Protein AF-0000000076752089 (afdb_homodimer)

InterPro domains:
  IPR000485 AsnC-type HTH domain [PF13404] (4-45)
  IPR000485 AsnC-type HTH domain [PR00033] (4-20)
  IPR000485 AsnC-type HTH domain [PR00033] (20-31)
  IPR000485 AsnC-type HTH domain [PR00033] (31-50)
  IPR000485 AsnC-type HTH domain [PS50956] (4-65)
  IPR011008 Dimeric alpha-beta barrel [SSF54909] (64-149)
  IPR011991 ArsR-like helix-turn-helix domain [cd00090] (5-51)
  IPR019885 Transcription regulator HTH, AsnC-type, conserved site [PS00519] (22-48)
  IPR019887 Transcription regulator AsnC/Lrp, ligand binding domain [PF01037] (67-145)
  IPR019888 Transcription regulator AsnC-like [SM00344] (4-110)
  IPR036388 Winged helix-like DNA-binding domain superfamily [G3DSA:1.10.10.10] (1-57)
  IPR036390 Winged helix DNA-binding domain superfamily [SSF46785] (3-63)

Foldseek 3Di:
DDDDAPLLLLLVVVCVVPVPDDLVRSCVVSVHDSVVSVVSVVVCCVVPVDVDDDDDDDVVVVQFVWKKKKFWDWQPVCVVQLVVQLVPDPQWDDWDQDDDPTGIITIGTGRDPVVVVVVVVSSCPGHTTDDMDMDIDPDDPDPDDCSVVSCVSRVVPPVDPPDPDD/DDDDAPLLLLLVVVCVVPVPDDLVRSCVVSVHDSVVSVVSVVVCCVVPVDVDDDDDDDVVVVQFVWKKKKFWDWQPVCVVQLVVQLVPDPQWDDWDQDDDPTGIITIGTGRDPVVVVVVVVSSCPGHTTDDMDMDIDPDDPDPDDCSVVSCVSRVVPPVDPPDPDD

Secondary structure (DSSP, 8-state):
-----HHHHHHHHHHHH-TT--HHHHHHHHTS-HHHHHHHHHHHHHTTSEEEEEEEE-GGGGT--EEEEEEEEE-GGGHHHHHHHHHT-TTEEEEEEEESS-SEEEEEEESSHHHHHHHHHHHHTSTTEEEEEEEEEEEEEE----HHHHHHHTTTS-S-TTS---/-----HHHHHHHHHHHH-TT--HHHHHHHHTS-HHHHHHHHHHHHHTTSEEEEEEEE-GGGGT--EEEEEEEEE-GGGHHHHHHHHHT-TTEEEEEEEESS-SEEEEEEESSHHHHHHHHHHHHTSTTEEEEEEEEEEEEEE----HHHHHHHTTTS-S-TTS---

Structure (mmCIF, N/CA/C/O backbone):
data_AF-0000000076752089-model_v1
#
loop_
_entity.id
_entity.type
_entity.pdbx_description
1 polymer 'Transcriptional regulator'
#
loop_
_atom_site.group_PDB
_atom_site.id
_atom_site.type_symbol
_atom_site.label_atom_id
_atom_site.label_alt_id
_atom_site.label_comp_id
_atom_site.label_asym_id
_atom_site.label_entity_id
_atom_site.label_seq_id
_atom_site.pdbx_PDB_ins_code
_atom_site.Cartn_x
_atom_site.Cartn_y
_atom_site.Cartn_z
_atom_site.occupancy
_atom_site.B_iso_or_equiv
_atom_site.auth_seq_id
_atom_site.auth_comp_id
_atom_site.auth_asym_id
_atom_site.auth_atom_id
_atom_site.pdbx_PDB_model_num
ATOM 1 N N . MET A 1 1 ? -14.477 -3.273 19.016 1 67.69 1 MET A N 1
ATOM 2 C CA . MET A 1 1 ? -14.328 -2.74 17.656 1 67.69 1 MET A CA 1
ATOM 3 C C . MET A 1 1 ? -14.625 -1.246 17.625 1 67.69 1 MET A C 1
ATOM 5 O O . MET A 1 1 ? -15.625 -0.798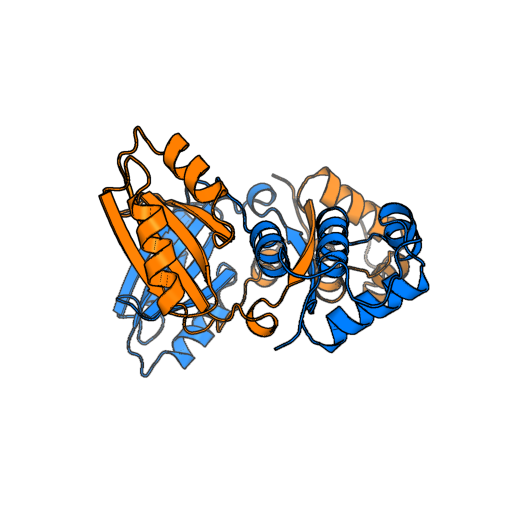 18.188 1 67.69 1 MET A O 1
ATOM 9 N N . ALA A 1 2 ? -13.508 -0.556 17.234 1 71.44 2 ALA A N 1
ATOM 10 C CA . ALA A 1 2 ? -13.734 0.886 17.219 1 71.44 2 ALA A CA 1
ATOM 11 C C . ALA A 1 2 ? -14.773 1.259 16.156 1 71.44 2 ALA A C 1
ATOM 13 O O . ALA A 1 2 ? -15.008 0.501 15.219 1 71.44 2 ALA A O 1
ATOM 14 N N . THR A 1 3 ? -15.531 2.271 16.5 1 81.06 3 THR A N 1
ATOM 15 C CA . THR A 1 3 ? -16.594 2.701 15.602 1 81.06 3 THR A CA 1
ATOM 16 C C . THR A 1 3 ? -16.188 3.969 14.859 1 81.06 3 THR A C 1
ATOM 18 O O . THR A 1 3 ? -15.508 4.832 15.414 1 81.06 3 THR A O 1
ATOM 21 N N . ILE A 1 4 ? -16.5 3.98 13.594 1 87.38 4 ILE A N 1
ATOM 22 C CA . ILE A 1 4 ? -16.297 5.176 12.781 1 87.38 4 ILE A CA 1
ATOM 23 C C . ILE A 1 4 ? -17.641 5.648 12.227 1 87.38 4 ILE A C 1
ATOM 25 O O . ILE A 1 4 ? -18.5 4.836 11.891 1 87.38 4 ILE A O 1
ATOM 29 N N . ASP A 1 5 ? -17.812 6.965 12.273 1 90.19 5 ASP A N 1
ATOM 30 C CA . ASP A 1 5 ? -19.047 7.516 11.703 1 90.19 5 ASP A CA 1
ATOM 31 C C . ASP A 1 5 ? -18.734 8.375 10.477 1 90.19 5 ASP A C 1
ATOM 33 O O . ASP A 1 5 ? -17.609 8.398 9.992 1 90.19 5 ASP A O 1
ATOM 37 N N . ARG A 1 6 ? -19.766 9.016 9.945 1 91 6 ARG A N 1
ATOM 38 C CA . ARG A 1 6 ? -19.656 9.734 8.68 1 91 6 ARG A CA 1
ATOM 39 C C . ARG A 1 6 ? -18.703 10.914 8.812 1 91 6 ARG A C 1
ATOM 41 O O . ARG A 1 6 ? -17.969 11.227 7.871 1 91 6 ARG A O 1
ATOM 48 N N . LEU A 1 7 ? -18.719 11.555 9.938 1 92.19 7 LEU A N 1
ATOM 49 C CA . LEU A 1 7 ? -17.812 12.68 10.141 1 92.19 7 LEU A CA 1
ATOM 50 C C . LEU A 1 7 ? -16.359 12.211 10.133 1 92.19 7 LEU A C 1
ATOM 52 O O . LEU A 1 7 ? -15.492 12.883 9.562 1 92.19 7 LEU A O 1
ATOM 56 N N . ASP A 1 8 ? -16.125 11.109 10.812 1 93.62 8 ASP A N 1
ATOM 57 C CA . ASP A 1 8 ? -14.781 10.531 10.797 1 93.62 8 ASP A CA 1
ATOM 58 C C . ASP A 1 8 ? -14.305 10.273 9.367 1 93.62 8 ASP A C 1
ATOM 60 O O . ASP A 1 8 ? -13.164 10.578 9.023 1 93.62 8 ASP A O 1
ATOM 64 N N . VAL A 1 9 ? -15.211 9.742 8.578 1 93.56 9 VAL A N 1
ATOM 65 C CA . VAL A 1 9 ? -14.867 9.383 7.203 1 93.56 9 VAL A CA 1
ATOM 66 C C . VAL A 1 9 ? -14.586 10.648 6.395 1 93.56 9 VAL A C 1
ATOM 68 O O . VAL A 1 9 ? -13.641 10.688 5.602 1 93.56 9 VAL A O 1
ATOM 71 N N . GLU A 1 10 ? -15.383 11.617 6.578 1 93.75 10 GLU A N 1
ATOM 72 C CA . GLU A 1 10 ? -15.164 12.875 5.879 1 93.75 10 GLU A CA 1
ATOM 73 C C . GLU A 1 10 ? -13.836 13.508 6.281 1 93.75 10 GLU A C 1
ATOM 75 O O . GLU A 1 10 ? -13.117 14.055 5.441 1 93.75 10 GLU A O 1
ATOM 80 N N . LEU A 1 11 ? -13.586 13.422 7.551 1 94 11 LEU A N 1
ATOM 81 C CA . LEU A 1 11 ? -12.312 13.914 8.062 1 94 11 LEU A CA 1
ATOM 82 C C . LEU A 1 11 ? -11.148 13.188 7.41 1 94 11 LEU A C 1
ATOM 84 O O . LEU A 1 11 ? -10.203 13.82 6.934 1 94 11 LEU A O 1
ATOM 88 N N . LEU A 1 12 ? -11.266 11.914 7.355 1 93.38 12 LEU A N 1
ATOM 89 C CA . LEU A 1 12 ? -10.219 11.094 6.75 1 93.38 12 LEU A CA 1
ATOM 90 C C . LEU A 1 12 ? -10.117 11.367 5.254 1 93.38 12 LEU A C 1
ATOM 92 O O . LEU A 1 12 ? -9.016 11.375 4.695 1 93.38 12 LEU A O 1
ATOM 96 N N . SER A 1 13 ? -11.234 11.555 4.633 1 94 13 SER A N 1
ATOM 97 C CA . SER A 1 13 ? -11.25 11.883 3.209 1 94 13 SER A CA 1
ATOM 98 C C . SER A 1 13 ? -10.477 13.164 2.924 1 94 13 SER A C 1
ATOM 100 O O . SER A 1 13 ? -9.695 13.219 1.973 1 94 13 SER A O 1
ATOM 102 N N . ARG A 1 14 ? -10.633 14.125 3.727 1 93.12 14 ARG A N 1
ATOM 103 C CA . ARG A 1 14 ? -9.93 15.398 3.561 1 93.12 14 ARG A CA 1
ATOM 104 C C . ARG A 1 14 ? -8.438 15.227 3.811 1 93.12 14 ARG A C 1
ATOM 106 O O . ARG A 1 14 ? -7.613 15.82 3.111 1 93.12 14 ARG A O 1
ATOM 113 N N . LEU A 1 15 ? -8.148 14.391 4.781 1 91.12 15 LEU A N 1
ATOM 114 C CA . LEU A 1 15 ? -6.742 14.133 5.086 1 91.12 15 LEU A CA 1
ATOM 115 C C . LEU A 1 15 ? -6.074 13.352 3.961 1 91.12 15 LEU A C 1
ATOM 117 O O . LEU A 1 15 ? -4.871 13.492 3.73 1 91.12 15 LEU A O 1
ATOM 121 N N . MET A 1 16 ? -6.828 12.539 3.254 1 89.75 16 MET A N 1
ATOM 122 C CA . MET A 1 16 ? -6.301 11.797 2.115 1 89.75 16 MET A CA 1
ATOM 123 C C . MET A 1 16 ? -5.992 12.727 0.949 1 89.75 16 MET A C 1
ATOM 125 O O . MET A 1 16 ? -5.082 12.469 0.163 1 89.75 16 MET A O 1
ATOM 129 N N . THR A 1 17 ? -6.734 13.781 0.866 1 87.44 17 THR A N 1
ATOM 130 C CA . THR A 1 17 ? -6.508 14.789 -0.166 1 87.44 17 THR A CA 1
ATOM 131 C C . THR A 1 17 ? -5.344 15.703 0.212 1 87.44 17 THR A C 1
ATOM 133 O O . THR A 1 17 ? -4.508 16.031 -0.631 1 87.44 17 THR A O 1
ATOM 136 N N . ASN A 1 18 ? -5.371 16.062 1.5 1 87.06 18 ASN A N 1
ATOM 137 C CA . ASN A 1 18 ? -4.305 16.875 2.074 1 87.06 18 ASN A CA 1
ATOM 138 C C . ASN A 1 18 ? -3.941 16.406 3.482 1 87.06 18 ASN A C 1
ATOM 140 O O . ASN A 1 18 ? -4.52 16.875 4.465 1 87.06 18 ASN A O 1
ATOM 144 N N . ALA A 1 19 ? -2.92 15.594 3.521 1 84.56 19 ALA A N 1
ATOM 145 C CA . ALA A 1 19 ? -2.525 14.969 4.781 1 84.56 19 ALA A CA 1
ATOM 146 C C . ALA A 1 19 ? -1.99 16.016 5.762 1 84.56 19 ALA A C 1
ATOM 148 O O . ALA A 1 19 ? -1.943 15.766 6.969 1 84.56 19 ALA A O 1
ATOM 149 N N . ARG A 1 20 ? -1.606 17.125 5.277 1 80.12 20 ARG A N 1
ATOM 150 C CA . ARG A 1 20 ? -0.98 18.141 6.121 1 80.12 20 ARG A CA 1
ATOM 151 C C . ARG A 1 20 ? -1.973 19.234 6.488 1 80.12 20 ARG A C 1
ATOM 153 O O . ARG A 1 20 ? -1.601 20.234 7.109 1 80.12 20 ARG A O 1
ATOM 160 N N . ALA A 1 21 ? -3.232 19.016 6.125 1 87.31 21 ALA A N 1
ATOM 161 C CA . ALA A 1 21 ? -4.262 19.984 6.488 1 87.31 21 ALA A CA 1
ATOM 162 C C . ALA A 1 21 ? -4.324 20.188 8 1 87.31 21 ALA A C 1
ATOM 164 O O . ALA A 1 21 ? -4.332 19.203 8.758 1 87.31 21 ALA A O 1
ATOM 165 N N . GLY A 1 22 ? -4.34 21.438 8.461 1 88.38 22 GLY A N 1
ATOM 166 C CA . GLY A 1 22 ? -4.441 21.719 9.883 1 88.38 22 GLY A CA 1
ATOM 167 C C . GLY A 1 22 ? -5.863 21.656 10.406 1 88.38 22 GLY A C 1
ATOM 168 O O . GLY A 1 22 ? -6.812 21.562 9.625 1 88.38 22 GLY A O 1
ATOM 169 N N . VAL A 1 23 ? -5.953 21.703 11.656 1 92.69 23 VAL A N 1
ATOM 170 C CA . VAL A 1 23 ? -7.234 21.578 12.344 1 92.69 23 VAL A CA 1
ATOM 171 C C . VAL A 1 23 ? -8.18 22.672 11.867 1 92.69 23 VAL A C 1
ATOM 173 O O . VAL A 1 23 ? -9.359 22.422 11.609 1 92.69 23 VAL A O 1
ATOM 176 N N . ALA A 1 24 ? -7.668 23.859 11.703 1 95 24 ALA A N 1
ATOM 177 C CA . ALA A 1 24 ? -8.5 24.984 11.289 1 95 24 ALA A CA 1
ATOM 178 C C . ALA A 1 24 ? -9.062 24.766 9.891 1 95 24 ALA A C 1
ATOM 180 O O . ALA A 1 24 ? -10.25 25 9.648 1 95 24 ALA A O 1
ATOM 181 N N . GLU A 1 25 ? -8.289 24.344 9.016 1 94.12 25 GLU A N 1
ATOM 182 C CA . GLU A 1 25 ? -8.711 24.078 7.645 1 94.12 25 GLU A CA 1
ATOM 183 C C . GLU A 1 25 ? -9.742 22.953 7.59 1 94.12 25 GLU A C 1
ATOM 185 O O . GLU A 1 25 ? -10.742 23.062 6.883 1 94.12 25 GLU A O 1
ATOM 190 N N . LEU A 1 26 ? -9.484 21.922 8.297 1 95 26 LEU A N 1
ATOM 191 C CA . LEU A 1 26 ? -10.406 20.797 8.359 1 95 26 LEU A CA 1
ATOM 192 C C . LEU A 1 26 ? -11.758 21.219 8.922 1 95 26 LEU A C 1
ATOM 194 O O . LEU A 1 26 ? -12.805 20.828 8.398 1 95 26 LEU A O 1
ATOM 198 N N . ALA A 1 27 ? -11.711 21.969 10 1 95.31 27 ALA A N 1
ATOM 199 C CA . ALA A 1 27 ? -12.93 22.453 10.641 1 95.31 27 ALA A CA 1
ATOM 200 C C . ALA A 1 27 ? -13.766 23.281 9.68 1 95.31 27 ALA A C 1
ATOM 202 O O . ALA A 1 27 ? -14.969 23.062 9.531 1 95.31 27 ALA A O 1
ATOM 203 N N . ALA A 1 28 ? -13.18 24.234 9.023 1 95.38 28 ALA A N 1
ATOM 204 C CA . ALA A 1 28 ? -13.852 25.109 8.062 1 95.38 28 ALA A CA 1
ATOM 205 C C . ALA A 1 28 ? -14.477 24.297 6.926 1 95.38 28 ALA A C 1
ATOM 207 O O . ALA A 1 28 ? -15.625 24.531 6.551 1 95.38 28 ALA A O 1
ATOM 208 N N . GLY A 1 29 ? -13.766 23.391 6.457 1 93.31 29 GLY A N 1
ATOM 209 C CA . GLY A 1 29 ? -14.227 22.594 5.336 1 93.31 29 GLY A CA 1
ATOM 210 C C . GLY A 1 29 ? -15.391 21.688 5.691 1 93.31 29 GLY A C 1
ATOM 211 O O . GLY A 1 29 ? -16.234 21.391 4.848 1 93.31 29 GLY A O 1
ATOM 212 N N . LEU A 1 30 ? -15.422 21.219 6.875 1 93.25 30 LEU A N 1
ATOM 213 C CA . LEU A 1 30 ? -16.438 20.266 7.305 1 93.25 30 LEU A CA 1
ATOM 214 C C . LEU A 1 30 ? -17.625 20.984 7.945 1 93.25 30 LEU A C 1
ATOM 216 O O . LEU A 1 30 ? -18.672 20.375 8.156 1 93.25 30 LEU A O 1
ATOM 220 N N . GLY A 1 31 ? -17.406 22.219 8.289 1 94.44 31 GLY A N 1
ATOM 221 C CA . GLY A 1 31 ? -18.453 22.984 8.945 1 94.44 31 GLY A CA 1
ATOM 222 C C . GLY A 1 31 ? -18.672 22.578 10.391 1 94.44 31 GLY A C 1
ATOM 223 O O . GLY A 1 31 ? -19.812 22.484 10.852 1 94.44 31 GLY A O 1
ATOM 224 N N . VAL A 1 32 ? -17.656 22.219 11.078 1 94.62 32 VAL A N 1
ATOM 225 C CA . VAL A 1 32 ? -17.688 21.859 12.492 1 94.62 32 VAL A CA 1
ATOM 226 C C . VAL A 1 32 ? -16.641 22.672 13.266 1 94.62 32 VAL A C 1
ATOM 228 O O . VAL A 1 32 ? -15.852 23.391 12.664 1 94.62 32 VAL A O 1
ATOM 231 N N . SER A 1 33 ? -16.672 22.578 14.562 1 95.75 33 SER A N 1
ATOM 232 C CA . SER A 1 33 ? -15.758 23.359 15.383 1 95.75 33 SER A CA 1
ATOM 233 C C . SER A 1 33 ? -14.359 22.75 15.367 1 95.75 33 SER A C 1
ATOM 235 O O . SER A 1 33 ? -14.195 21.562 15.125 1 95.75 33 SER A O 1
ATOM 237 N N . ARG A 1 34 ? -13.391 23.594 15.633 1 95.94 34 ARG A N 1
ATOM 238 C CA . ARG A 1 34 ? -12.016 23.125 15.781 1 95.94 34 ARG A CA 1
ATOM 239 C C . ARG A 1 34 ? -11.898 22.078 16.875 1 95.94 34 ARG A C 1
ATOM 241 O O . ARG A 1 34 ? -11.148 21.109 16.75 1 95.94 34 ARG A O 1
ATOM 248 N N . THR A 1 35 ? -12.578 22.297 17.938 1 96.38 35 THR A N 1
ATOM 249 C CA . THR A 1 35 ? -12.555 21.375 19.062 1 96.38 35 THR A CA 1
ATOM 250 C C . THR A 1 35 ? -13.094 20 18.656 1 96.38 35 THR A C 1
ATOM 252 O O . THR A 1 35 ? -12.555 18.969 19.062 1 96.38 35 THR A O 1
ATOM 255 N N . THR A 1 36 ? -14.125 20.031 17.875 1 94.94 36 THR A N 1
ATOM 256 C CA . THR A 1 36 ? -14.703 18.797 17.375 1 94.94 36 THR A CA 1
ATOM 257 C C . THR A 1 36 ? -13.68 18.031 16.547 1 94.94 36 THR A C 1
ATOM 259 O O . THR A 1 36 ? -13.5 16.828 16.734 1 94.94 36 THR A O 1
ATOM 262 N N . VAL A 1 37 ? -13.031 18.719 15.609 1 95.38 37 VAL A N 1
ATOM 263 C CA . VAL A 1 37 ? -12.031 18.094 14.75 1 95.38 37 VAL A CA 1
ATOM 264 C C . VAL A 1 37 ? -10.898 17.531 15.602 1 95.38 37 VAL A C 1
ATOM 266 O O . VAL A 1 37 ? -10.469 16.391 15.398 1 95.38 37 VAL A O 1
ATOM 269 N N . GLN A 1 38 ? -10.438 18.297 16.562 1 95.12 38 GLN A N 1
ATOM 270 C CA . GLN A 1 38 ? -9.352 17.859 17.438 1 95.12 38 GLN A CA 1
ATOM 271 C C . GLN A 1 38 ? -9.734 16.609 18.219 1 95.12 38 GLN A C 1
ATOM 273 O O . GLN A 1 38 ? -8.945 15.672 18.312 1 95.12 38 GLN A O 1
ATOM 278 N N . HIS A 1 39 ? -10.891 16.656 18.75 1 95.5 39 HIS A N 1
ATOM 279 C CA . HIS A 1 39 ? -11.375 15.508 19.516 1 95.5 39 HIS A CA 1
ATOM 280 C C . HIS A 1 39 ? -11.477 14.266 18.656 1 95.5 39 HIS A C 1
ATOM 282 O O . HIS A 1 39 ? -11.047 13.18 19.062 1 95.5 39 HIS A O 1
ATOM 288 N N . ARG A 1 40 ? -12 14.445 17.469 1 94.44 40 ARG A N 1
ATOM 289 C CA . ARG A 1 40 ? -12.18 13.312 16.578 1 94.44 40 ARG A CA 1
ATOM 290 C C . ARG A 1 40 ? -10.828 12.742 16.141 1 94.44 40 ARG A C 1
ATOM 292 O O . ARG A 1 40 ? -10.648 11.523 16.094 1 94.44 40 ARG A O 1
ATOM 299 N N . LEU A 1 41 ? -9.969 13.609 15.773 1 93.56 41 LEU A N 1
ATOM 300 C CA . LEU A 1 41 ? -8.641 13.172 15.367 1 93.56 41 LEU A CA 1
ATOM 301 C C . LEU A 1 41 ? -7.938 12.422 16.484 1 93.56 41 LEU A C 1
ATOM 303 O O . LEU A 1 41 ? -7.348 11.359 16.266 1 93.56 41 LEU A O 1
ATOM 307 N N . ARG A 1 42 ? -7.977 12.984 17.672 1 94.25 42 ARG A N 1
ATOM 308 C CA . ARG A 1 42 ? -7.375 12.336 18.828 1 94.25 42 ARG A CA 1
ATOM 309 C C . ARG A 1 42 ? -7.984 10.961 19.062 1 94.25 42 ARG A C 1
ATOM 311 O O . ARG A 1 42 ? -7.266 9.992 19.344 1 94.25 42 ARG A O 1
ATOM 318 N N . ARG A 1 43 ? -9.219 10.883 19 1 95 43 ARG A N 1
ATOM 319 C CA . ARG A 1 43 ? -9.906 9.617 19.188 1 95 43 ARG A CA 1
ATOM 320 C C . ARG A 1 43 ? -9.492 8.594 18.141 1 95 43 ARG A C 1
ATOM 322 O O . ARG A 1 43 ? -9.219 7.438 18.453 1 95 43 ARG A O 1
ATOM 329 N N . LEU A 1 44 ? -9.5 9.062 16.844 1 94.81 44 LEU A N 1
ATOM 330 C CA . LEU A 1 44 ? -9.094 8.188 15.758 1 94.81 44 LEU A CA 1
ATOM 331 C C . LEU A 1 44 ? -7.688 7.645 15.992 1 94.81 44 LEU A C 1
ATOM 333 O O . LEU A 1 44 ? -7.414 6.477 15.703 1 94.81 44 LEU A O 1
ATOM 337 N N . GLU A 1 45 ? -6.848 8.43 16.5 1 93 45 GLU A N 1
ATOM 338 C CA . GLU A 1 45 ? -5.473 8.023 16.781 1 93 45 GLU A CA 1
ATOM 339 C C . GLU A 1 45 ? -5.406 7.105 18 1 93 45 GLU A C 1
ATOM 341 O O . GLU A 1 45 ? -4.758 6.059 17.953 1 93 45 GLU A O 1
ATOM 346 N N . GLU A 1 46 ? -6.066 7.434 19.062 1 94.38 46 GLU A N 1
ATOM 347 C CA . GLU A 1 46 ? -6.031 6.68 20.312 1 94.38 46 GLU A CA 1
ATOM 348 C C . GLU A 1 46 ? -6.648 5.293 20.141 1 94.38 46 GLU A C 1
ATOM 350 O O . GLU A 1 46 ? -6.199 4.324 20.766 1 94.38 46 GLU A O 1
ATOM 355 N N . GLU A 1 47 ? -7.645 5.258 19.344 1 94.31 47 GLU A N 1
ATOM 356 C CA . GLU A 1 47 ? -8.328 3.986 19.109 1 94.31 47 GLU A CA 1
ATOM 357 C C . GLU A 1 47 ? -7.59 3.146 18.078 1 94.31 47 GLU A C 1
ATOM 359 O O . GLU A 1 47 ? -8 2.021 17.781 1 94.31 47 GLU A O 1
ATOM 364 N N . GLY A 1 48 ? -6.578 3.73 17.422 1 93.38 48 GLY A N 1
ATOM 365 C CA . GLY A 1 48 ? -5.727 2.975 16.516 1 93.38 48 GLY A CA 1
ATOM 366 C C . GLY A 1 48 ? -6.27 2.914 15.102 1 93.38 48 GLY A C 1
ATOM 367 O O . GLY A 1 48 ? -5.809 2.107 14.289 1 93.38 48 GLY A O 1
ATOM 368 N N . ILE A 1 49 ? -7.336 3.65 14.812 1 93.5 49 ILE A N 1
ATOM 369 C CA . ILE A 1 49 ? -7.895 3.697 13.469 1 93.5 49 ILE A CA 1
ATOM 370 C C . ILE A 1 49 ? -6.938 4.426 12.531 1 93.5 49 ILE A C 1
ATOM 372 O O . ILE A 1 49 ? -6.598 3.92 11.461 1 93.5 49 ILE A O 1
ATOM 376 N N . LEU A 1 50 ? -6.578 5.609 12.938 1 92.75 50 LEU A N 1
ATOM 377 C CA . LEU A 1 50 ? -5.555 6.379 12.25 1 92.75 50 LEU A CA 1
ATOM 378 C C . LEU A 1 50 ? -4.18 6.145 12.867 1 92.75 50 LEU A C 1
ATOM 380 O O . LEU A 1 50 ? -3.896 6.641 13.961 1 92.75 50 LEU A O 1
ATOM 384 N N . VAL A 1 51 ? -3.354 5.484 12.258 1 90.94 51 VAL A N 1
ATOM 385 C CA . VAL A 1 51 ? -2.068 5.059 12.805 1 90.94 51 VAL A CA 1
ATOM 386 C C . VAL A 1 51 ? -1.014 6.129 12.531 1 90.94 51 VAL A C 1
ATOM 388 O O . VAL A 1 51 ? -0.066 6.285 13.305 1 90.94 51 VAL A O 1
ATOM 391 N N . GLY A 1 52 ? -1.214 6.918 11.516 1 88.44 52 GLY A N 1
ATOM 392 C CA . GLY A 1 52 ? -0.274 7.957 11.133 1 88.44 52 GLY A CA 1
ATOM 393 C C . GLY A 1 52 ? -0.394 8.352 9.672 1 88.44 52 GLY A C 1
ATOM 394 O O . GLY A 1 52 ? -1.451 8.18 9.062 1 88.44 52 GLY A O 1
ATOM 395 N N . PHE A 1 53 ? 0.626 9 9.242 1 89.06 53 PHE A N 1
ATOM 396 C CA . PHE A 1 53 ? 0.715 9.438 7.855 1 89.06 53 PHE A CA 1
ATOM 397 C C . PHE A 1 53 ? 2.02 8.969 7.223 1 89.06 53 PHE A C 1
ATOM 399 O O . PHE A 1 53 ? 3.033 8.82 7.91 1 89.06 53 PHE A O 1
ATOM 406 N N . GLN A 1 54 ? 1.932 8.703 5.992 1 88.88 54 GLN A N 1
ATOM 407 C CA . GLN A 1 54 ? 3.141 8.281 5.293 1 88.88 54 GLN A CA 1
ATOM 408 C C . GLN A 1 54 ? 3.266 8.977 3.939 1 88.88 54 GLN A C 1
ATOM 410 O O . GLN A 1 54 ? 2.264 9.219 3.264 1 88.88 54 GLN A O 1
ATOM 415 N N . PRO A 1 55 ? 4.535 9.281 3.582 1 91 55 PRO A N 1
ATOM 416 C CA . PRO A 1 55 ? 4.727 9.836 2.24 1 91 55 PRO A CA 1
ATOM 417 C C . PRO A 1 55 ? 4.492 8.797 1.139 1 91 55 PRO A C 1
ATOM 419 O O . PRO A 1 55 ? 4.801 7.621 1.319 1 91 55 PRO A O 1
ATOM 422 N N . ILE A 1 56 ? 3.943 9.234 0.107 1 91.5 56 ILE A N 1
ATOM 423 C CA . ILE A 1 56 ? 3.777 8.422 -1.093 1 91.5 56 ILE A CA 1
ATOM 424 C C . ILE A 1 56 ? 4.93 8.688 -2.061 1 91.5 56 ILE A C 1
ATOM 426 O O . ILE A 1 56 ? 5.078 9.797 -2.57 1 91.5 56 ILE A O 1
ATOM 430 N N . ILE A 1 57 ? 5.676 7.602 -2.262 1 93.25 57 ILE A N 1
ATOM 431 C CA . ILE A 1 57 ? 6.863 7.738 -3.098 1 93.25 57 ILE A CA 1
ATOM 432 C C . ILE A 1 57 ? 6.629 7.055 -4.441 1 93.25 57 ILE A C 1
ATOM 434 O O . ILE A 1 57 ? 6.168 5.91 -4.496 1 93.25 57 ILE A O 1
ATOM 438 N N . ASN A 1 58 ? 6.926 7.781 -5.496 1 93.88 58 ASN A N 1
ATOM 439 C CA . ASN A 1 58 ? 6.859 7.219 -6.84 1 93.88 58 ASN A CA 1
ATOM 440 C C . ASN A 1 58 ? 8.188 6.598 -7.254 1 93.88 58 ASN A C 1
ATOM 442 O O . ASN A 1 58 ? 9.094 7.305 -7.703 1 93.88 58 ASN A O 1
ATOM 446 N N . LEU A 1 59 ? 8.219 5.324 -7.207 1 93.38 59 LEU A N 1
ATOM 447 C CA . LEU A 1 59 ? 9.477 4.617 -7.441 1 93.38 59 LEU A CA 1
ATOM 448 C C . LEU A 1 59 ? 9.844 4.637 -8.922 1 93.38 59 LEU A C 1
ATOM 450 O O . LEU A 1 59 ? 11.016 4.5 -9.273 1 93.38 59 LEU A O 1
ATOM 454 N N . SER A 1 60 ? 8.875 4.789 -9.758 1 92.12 60 SER A N 1
ATOM 455 C CA . SER A 1 60 ? 9.125 4.762 -11.195 1 92.12 60 SER A CA 1
ATOM 456 C C . SER A 1 60 ? 10 5.93 -11.633 1 92.12 60 SER A C 1
ATOM 458 O O . SER A 1 60 ? 10.789 5.809 -12.57 1 92.12 60 SER A O 1
ATOM 460 N N . VAL A 1 61 ? 9.906 7.012 -10.969 1 91.56 61 VAL A N 1
ATOM 461 C CA . VAL A 1 61 ? 10.609 8.227 -11.375 1 91.56 61 VAL A CA 1
ATOM 462 C C . VAL A 1 61 ? 12.047 8.188 -10.867 1 91.56 61 VAL A C 1
ATOM 464 O O . VAL A 1 61 ? 12.883 8.984 -11.297 1 91.56 61 VAL A O 1
ATOM 467 N N . ILE A 1 62 ? 12.305 7.207 -10 1 89.75 62 ILE A N 1
ATOM 468 C CA . ILE A 1 62 ? 13.672 7.156 -9.484 1 89.75 62 ILE A CA 1
ATOM 469 C C . ILE A 1 62 ? 14.359 5.883 -9.969 1 89.75 62 ILE A C 1
ATOM 471 O O . ILE A 1 62 ? 15.117 5.258 -9.227 1 89.75 62 ILE A O 1
ATOM 475 N N . GLY A 1 63 ? 13.961 5.371 -11 1 90 63 GLY A N 1
ATOM 476 C CA . GLY A 1 63 ? 14.672 4.309 -11.688 1 90 63 GLY A CA 1
ATOM 477 C C . GLY A 1 63 ? 14.242 2.922 -11.258 1 90 63 GLY A C 1
ATOM 478 O O . GLY A 1 63 ? 14.984 1.952 -11.43 1 90 63 GLY A O 1
ATOM 479 N N . LEU A 1 64 ? 13.133 2.846 -10.586 1 92.81 64 LEU A N 1
ATOM 480 C CA . LEU A 1 64 ? 12.578 1.563 -10.156 1 92.81 64 LEU A CA 1
ATOM 481 C C . LEU A 1 64 ? 11.156 1.382 -10.68 1 92.81 64 LEU A C 1
ATOM 483 O O . LEU A 1 64 ? 10.219 1.253 -9.891 1 92.81 64 LEU A O 1
ATOM 487 N N . PRO A 1 65 ? 10.992 1.257 -11.93 1 92.56 65 PRO A N 1
ATOM 488 C CA . PRO A 1 65 ? 9.656 1.261 -12.547 1 92.56 65 PRO A CA 1
ATOM 489 C C . PRO A 1 65 ? 9.008 -0.119 -12.547 1 92.56 65 PRO A C 1
ATOM 491 O O . PRO A 1 65 ? 7.793 -0.233 -12.758 1 92.56 65 PRO A O 1
ATOM 494 N N . VAL A 1 66 ? 9.781 -1.111 -12.336 1 94.06 66 VAL A N 1
ATOM 495 C CA . VAL A 1 66 ? 9.273 -2.469 -12.492 1 94.06 66 VAL A CA 1
ATOM 496 C C . VAL A 1 66 ? 8.828 -3.01 -11.133 1 94.06 66 VAL A C 1
ATOM 498 O O . VAL A 1 66 ? 9.594 -2.973 -10.164 1 94.06 66 VAL A O 1
ATOM 501 N N . GLN A 1 67 ? 7.602 -3.432 -11.102 1 95.12 67 GLN A N 1
ATOM 502 C CA . GLN A 1 67 ? 7.094 -4.117 -9.914 1 95.12 67 GLN A CA 1
ATOM 503 C C . GLN A 1 67 ? 6.68 -5.547 -10.242 1 95.12 67 GLN A C 1
ATOM 505 O O . GLN A 1 67 ? 6.203 -5.824 -11.344 1 95.12 67 GLN A O 1
ATOM 510 N N . ALA A 1 68 ? 6.863 -6.398 -9.234 1 95.5 68 ALA A N 1
ATOM 511 C CA . ALA A 1 68 ? 6.512 -7.805 -9.422 1 95.5 68 ALA A CA 1
ATOM 512 C C . ALA A 1 68 ? 6.09 -8.445 -8.102 1 95.5 68 ALA A C 1
ATOM 514 O O . ALA A 1 68 ? 6.395 -7.926 -7.027 1 95.5 68 ALA A O 1
ATOM 515 N N . LEU A 1 69 ? 5.359 -9.492 -8.266 1 95.19 69 LEU A N 1
ATOM 516 C CA . LEU A 1 69 ? 5.023 -10.375 -7.152 1 95.19 69 LEU A CA 1
ATOM 517 C C . LEU A 1 69 ? 5.727 -11.719 -7.289 1 95.19 69 LEU A C 1
ATOM 519 O O . LEU A 1 69 ? 5.613 -12.375 -8.328 1 95.19 69 LEU A O 1
ATOM 523 N N . VAL A 1 70 ? 6.441 -12.078 -6.281 1 95.56 70 VAL A N 1
ATOM 524 C CA . VAL A 1 70 ? 7.125 -13.367 -6.254 1 95.56 70 VAL A CA 1
ATOM 525 C C . VAL A 1 70 ? 6.453 -14.289 -5.238 1 95.56 70 VAL A C 1
ATOM 527 O O . VAL A 1 70 ? 6.477 -14.023 -4.035 1 95.56 70 VAL A O 1
ATOM 530 N N . SER A 1 71 ? 5.867 -15.32 -5.734 1 95.12 71 SER A N 1
ATOM 531 C CA . SER A 1 71 ? 5.277 -16.344 -4.871 1 95.12 71 SER A CA 1
ATOM 532 C C . SER A 1 71 ? 6.309 -17.391 -4.48 1 95.12 71 SER A C 1
ATOM 534 O O . SER A 1 71 ? 7.062 -17.875 -5.328 1 95.12 71 SER A O 1
ATOM 536 N N . LEU A 1 72 ? 6.281 -17.797 -3.215 1 96.88 72 LEU A N 1
ATOM 537 C CA . LEU A 1 72 ? 7.25 -18.766 -2.721 1 96.88 72 LEU A CA 1
ATOM 538 C C . LEU A 1 72 ? 6.543 -19.969 -2.111 1 96.88 72 LEU A C 1
ATOM 540 O O . LEU A 1 72 ? 5.598 -19.812 -1.336 1 96.88 72 LEU A O 1
ATOM 544 N N . GLU A 1 73 ? 6.93 -21.109 -2.529 1 96.25 73 GLU A N 1
ATOM 545 C CA . GLU A 1 73 ? 6.703 -22.344 -1.778 1 96.25 73 GLU A CA 1
ATOM 546 C C . GLU A 1 73 ? 7.906 -22.688 -0.907 1 96.25 73 GLU A C 1
ATOM 548 O O . GLU A 1 73 ? 9.031 -22.75 -1.397 1 96.25 73 GLU A O 1
ATOM 553 N N . ILE A 1 74 ? 7.629 -22.922 0.362 1 96.5 74 ILE A N 1
ATOM 554 C CA . ILE A 1 74 ? 8.773 -23.031 1.255 1 96.5 74 ILE A CA 1
ATOM 555 C C . ILE A 1 74 ? 8.594 -24.219 2.195 1 96.5 74 ILE A C 1
ATOM 557 O O . ILE A 1 74 ? 7.516 -24.812 2.256 1 96.5 74 ILE A O 1
ATOM 561 N N . ASP A 1 75 ? 9.719 -24.641 2.816 1 95.31 75 ASP A N 1
ATOM 562 C CA . ASP A 1 75 ? 9.656 -25.438 4.039 1 95.31 75 ASP A CA 1
ATOM 563 C C . ASP A 1 75 ? 9.195 -24.594 5.223 1 95.31 75 ASP A C 1
ATOM 565 O O . ASP A 1 75 ? 9.93 -23.734 5.699 1 95.31 75 ASP A O 1
ATOM 569 N N . GLN A 1 76 ? 8.016 -24.844 5.656 1 91.5 76 GLN A N 1
ATOM 570 C CA . GLN A 1 76 ? 7.375 -24.016 6.672 1 91.5 76 GLN A CA 1
ATOM 571 C C . GLN A 1 76 ? 8.242 -23.922 7.926 1 91.5 76 GLN A C 1
ATOM 573 O O . GLN A 1 76 ? 8.172 -22.938 8.656 1 91.5 76 GLN A O 1
ATOM 578 N N . ARG A 1 77 ? 9.172 -24.938 8.164 1 93.56 77 ARG A N 1
ATOM 579 C CA . ARG A 1 77 ? 10.07 -24.938 9.312 1 93.56 77 ARG A CA 1
ATOM 580 C C . ARG A 1 77 ? 11.102 -23.828 9.203 1 93.56 77 ARG A C 1
ATOM 582 O O . ARG A 1 77 ? 11.656 -23.391 10.211 1 93.56 77 ARG A O 1
ATOM 589 N N . GLU A 1 78 ? 11.25 -23.312 7.953 1 96.12 78 GLU A N 1
ATOM 590 C CA . GLU A 1 78 ? 12.305 -22.328 7.715 1 96.12 78 GLU A CA 1
ATOM 591 C C . GLU A 1 78 ? 11.727 -20.938 7.504 1 96.12 78 GLU A C 1
ATOM 593 O O . GLU A 1 78 ? 12.445 -20.016 7.109 1 96.12 78 GLU A O 1
ATOM 598 N N . MET A 1 79 ? 10.523 -20.75 7.711 1 95.25 79 MET A N 1
ATOM 599 C CA . MET A 1 79 ? 9.82 -19.516 7.402 1 95.25 79 MET A CA 1
ATOM 600 C C . MET A 1 79 ? 10.469 -18.328 8.109 1 95.25 79 MET A C 1
ATOM 602 O O . MET A 1 79 ? 10.742 -17.297 7.488 1 95.25 79 MET A O 1
ATOM 606 N N . PRO A 1 80 ? 10.766 -18.484 9.453 1 95.94 80 PRO A N 1
ATOM 607 C CA . PRO A 1 80 ? 11.391 -17.328 10.109 1 95.94 80 PRO A CA 1
ATOM 608 C C . PRO A 1 80 ? 12.711 -16.922 9.469 1 95.94 80 PRO A C 1
ATOM 610 O O . PRO A 1 80 ? 12.977 -15.734 9.273 1 95.94 80 PRO A O 1
ATOM 613 N N . THR A 1 81 ? 13.469 -17.875 9.078 1 96.62 81 THR A N 1
ATOM 614 C CA . THR A 1 81 ? 14.758 -17.625 8.445 1 96.62 81 THR A CA 1
ATOM 615 C C . THR A 1 81 ? 14.57 -16.984 7.074 1 96.62 81 THR A C 1
ATOM 617 O O . THR A 1 81 ? 15.328 -16.078 6.703 1 96.62 81 THR A O 1
ATOM 620 N N . ILE A 1 82 ? 13.602 -17.438 6.395 1 97.56 82 ILE A N 1
ATOM 621 C CA . ILE A 1 82 ? 13.312 -16.922 5.062 1 97.56 82 ILE A CA 1
ATOM 622 C C . ILE A 1 82 ? 12.852 -15.461 5.168 1 97.56 82 ILE A C 1
ATOM 624 O O . ILE A 1 82 ? 13.305 -14.602 4.406 1 97.56 82 ILE A O 1
ATOM 628 N N . ILE A 1 83 ? 12 -15.188 6.129 1 97.94 83 ILE A N 1
ATOM 629 C CA . ILE A 1 83 ? 11.5 -13.828 6.336 1 97.94 83 ILE A CA 1
ATOM 630 C C . ILE A 1 83 ? 12.664 -12.898 6.676 1 97.94 83 ILE A C 1
ATOM 632 O O . ILE A 1 83 ? 12.75 -11.789 6.156 1 97.94 83 ILE A O 1
ATOM 636 N N . ASP A 1 84 ? 13.531 -13.375 7.492 1 97.62 84 ASP A N 1
ATOM 637 C CA . ASP A 1 84 ? 14.711 -12.586 7.855 1 97.62 84 ASP A CA 1
ATOM 638 C C . ASP A 1 84 ? 15.578 -12.305 6.633 1 97.62 84 ASP A C 1
ATOM 640 O O . ASP A 1 84 ? 16.078 -11.188 6.461 1 97.62 84 ASP A O 1
ATOM 644 N N . GLY A 1 85 ? 15.781 -13.289 5.824 1 97.5 85 GLY A N 1
ATOM 645 C CA . GLY A 1 85 ? 16.531 -13.109 4.59 1 97.5 85 GLY A CA 1
ATOM 646 C C . GLY A 1 85 ? 15.883 -12.109 3.645 1 97.5 85 GLY A C 1
ATOM 647 O O . GLY A 1 85 ? 16.578 -11.297 3.035 1 97.5 85 GLY A O 1
ATOM 648 N N . LEU A 1 86 ? 14.555 -12.211 3.504 1 98.12 86 LEU A N 1
ATOM 649 C CA . LEU A 1 86 ? 13.82 -11.289 2.645 1 98.12 86 LEU A CA 1
ATOM 650 C C . LEU A 1 86 ? 13.93 -9.859 3.164 1 98.12 86 LEU A C 1
ATOM 652 O O . LEU A 1 86 ? 13.961 -8.906 2.377 1 98.12 86 LEU A O 1
ATOM 656 N N . ARG A 1 87 ? 13.953 -9.75 4.469 1 97.69 87 ARG A N 1
ATOM 657 C CA . ARG A 1 87 ? 14.055 -8.445 5.102 1 97.69 87 ARG A CA 1
ATOM 658 C C . ARG A 1 87 ? 15.367 -7.758 4.727 1 97.69 87 ARG A C 1
ATOM 660 O O . ARG A 1 87 ? 15.445 -6.527 4.695 1 97.69 87 ARG A O 1
ATOM 667 N N . GLU A 1 88 ? 16.359 -8.477 4.359 1 96.81 88 GLU A N 1
ATOM 668 C CA . GLU A 1 88 ? 17.672 -7.941 4.043 1 96.81 88 GLU A CA 1
ATOM 669 C C . GLU A 1 88 ? 17.75 -7.488 2.59 1 96.81 88 GLU A C 1
ATOM 671 O O . GLU A 1 88 ? 18.719 -6.828 2.189 1 96.81 88 GLU A O 1
ATOM 676 N N . LEU A 1 89 ? 16.859 -7.859 1.798 1 97 89 LEU A N 1
ATOM 677 C CA . LEU A 1 89 ? 16.844 -7.473 0.392 1 97 89 LEU A CA 1
ATOM 678 C C . LEU A 1 89 ? 16.125 -6.137 0.209 1 97 89 LEU A C 1
ATOM 680 O O . LEU A 1 89 ? 14.914 -6.043 0.408 1 97 89 LEU A O 1
ATOM 684 N N . PRO A 1 90 ? 16.781 -5.141 -0.221 1 96.38 90 PRO A N 1
ATOM 685 C CA . PRO A 1 90 ? 16.203 -3.799 -0.312 1 96.38 90 PRO A CA 1
ATOM 686 C C . PRO A 1 90 ? 15.055 -3.723 -1.321 1 96.38 90 PRO A C 1
ATOM 688 O O . PRO A 1 90 ? 14.164 -2.883 -1.186 1 96.38 90 PRO A O 1
ATOM 691 N N . GLU A 1 91 ? 15.031 -4.602 -2.24 1 97.12 91 GLU A N 1
ATOM 692 C CA . GLU A 1 91 ? 14.039 -4.578 -3.311 1 97.12 91 GLU A CA 1
ATOM 693 C C . GLU A 1 91 ? 12.68 -5.066 -2.814 1 97.12 91 GLU A C 1
ATOM 695 O O . GLU A 1 91 ? 11.664 -4.887 -3.49 1 97.12 91 GLU A O 1
ATOM 700 N N . VAL A 1 92 ? 12.688 -5.746 -1.665 1 98 92 VAL A N 1
ATOM 701 C CA . VAL A 1 92 ? 11.453 -6.293 -1.116 1 98 92 VAL A CA 1
ATOM 702 C C . VAL A 1 92 ? 10.641 -5.18 -0.458 1 98 92 VAL A C 1
ATOM 704 O O . VAL A 1 92 ? 11.094 -4.57 0.515 1 98 92 VAL A O 1
ATOM 707 N N . LEU A 1 93 ? 9.422 -5.012 -0.975 1 97.44 93 LEU A N 1
ATOM 708 C CA . LEU A 1 93 ? 8.562 -3.938 -0.489 1 97.44 93 LEU A CA 1
ATOM 709 C C . LEU A 1 93 ? 7.594 -4.453 0.568 1 97.44 93 LEU A C 1
ATOM 711 O O . LEU A 1 93 ? 7.172 -3.703 1.448 1 97.44 93 LEU A O 1
ATOM 715 N N . GLU A 1 94 ? 7.246 -5.699 0.446 1 97.56 94 GLU A N 1
ATOM 716 C CA . GLU A 1 94 ? 6.246 -6.301 1.325 1 97.56 94 GLU A CA 1
ATOM 717 C C . GLU A 1 94 ? 6.27 -7.824 1.228 1 97.56 94 GLU A C 1
ATOM 719 O O . GLU A 1 94 ? 6.527 -8.383 0.156 1 97.56 94 GLU A O 1
ATOM 724 N N . VAL A 1 95 ? 5.996 -8.469 2.367 1 98 95 VAL A N 1
ATOM 725 C CA . VAL A 1 95 ? 5.84 -9.922 2.393 1 98 95 VAL A CA 1
ATOM 726 C C . VAL A 1 95 ? 4.555 -10.289 3.125 1 98 95 VAL A C 1
ATOM 728 O O . VAL A 1 95 ? 4.305 -9.812 4.234 1 98 95 VAL A O 1
ATOM 731 N N . ARG A 1 96 ? 3.811 -11.102 2.473 1 96.75 96 ARG A N 1
ATOM 732 C CA . ARG A 1 96 ? 2.578 -11.609 3.062 1 96.75 96 ARG A CA 1
ATOM 733 C C . ARG A 1 96 ? 2.621 -13.133 3.193 1 96.75 96 ARG A C 1
ATOM 735 O O . ARG A 1 96 ? 3.113 -13.82 2.299 1 96.75 96 ARG A O 1
ATOM 742 N N . ILE A 1 97 ? 2.119 -13.578 4.328 1 96.38 97 ILE A N 1
ATOM 743 C CA . ILE A 1 97 ? 1.845 -15 4.484 1 96.38 97 ILE A CA 1
ATOM 744 C C . ILE A 1 97 ? 0.44 -15.312 3.971 1 96.38 97 ILE A C 1
ATOM 746 O O . ILE A 1 97 ? -0.533 -14.68 4.383 1 96.38 97 ILE A O 1
ATOM 750 N N . GLN A 1 98 ? 0.406 -16.203 3.121 1 93.69 98 GLN A N 1
ATOM 751 C CA . GLN A 1 98 ? -0.864 -16.516 2.473 1 93.69 98 GLN A CA 1
ATOM 752 C C . GLN A 1 98 ? -1.39 -17.875 2.92 1 93.69 98 GLN A C 1
ATOM 754 O O . GLN A 1 98 ? -0.608 -18.797 3.209 1 93.69 98 GLN A O 1
ATOM 759 N N . ALA A 1 99 ? -2.713 -18.016 2.963 1 88.69 99 ALA A N 1
ATOM 760 C CA . ALA A 1 99 ? -3.385 -19.297 3.158 1 88.69 99 ALA A CA 1
ATOM 761 C C . ALA A 1 99 ? -3.76 -19.938 1.821 1 88.69 99 ALA A C 1
ATOM 763 O O . ALA A 1 99 ? -4.926 -19.906 1.421 1 88.69 99 ALA A O 1
ATOM 764 N N . GLY A 1 100 ? -2.969 -20.328 1.046 1 82.19 100 GLY A N 1
ATOM 765 C CA . GLY A 1 100 ? -3.215 -20.922 -0.259 1 82.19 100 GLY A CA 1
ATOM 766 C C . GLY A 1 100 ? -2.113 -21.859 -0.703 1 82.19 100 GLY A C 1
ATOM 767 O O . GLY A 1 100 ? -1.452 -22.484 0.129 1 82.19 100 GLY A O 1
ATOM 768 N N . ARG A 1 101 ? -2.027 -21.953 -1.989 1 79.19 101 ARG A N 1
ATOM 769 C CA . ARG A 1 101 ? -1.038 -22.859 -2.555 1 79.19 101 ARG A CA 1
ATOM 770 C C . ARG A 1 101 ? 0.379 -22.359 -2.291 1 79.19 101 ARG A C 1
ATOM 772 O O . ARG A 1 101 ? 1.27 -23.156 -1.97 1 79.19 101 ARG A O 1
ATOM 779 N N . GLU A 1 102 ? 0.458 -21.031 -2.365 1 87.75 102 GLU A N 1
ATOM 780 C CA . GLU A 1 102 ? 1.761 -20.453 -2.061 1 87.75 102 GLU A CA 1
ATOM 781 C C . GLU A 1 102 ? 1.837 -20 -0.604 1 87.75 102 GLU A C 1
ATOM 783 O O . GLU A 1 102 ? 0.828 -19.609 -0.018 1 87.75 102 GLU A O 1
ATOM 788 N N . ASP A 1 103 ? 3.035 -20.109 -0.047 1 94.31 103 ASP A N 1
ATOM 789 C CA . ASP A 1 103 ? 3.232 -19.797 1.366 1 94.31 103 ASP A CA 1
ATOM 790 C C . ASP A 1 103 ? 3.445 -18.297 1.578 1 94.31 103 ASP A C 1
ATOM 792 O O . ASP A 1 103 ? 2.852 -17.703 2.48 1 94.31 103 ASP A O 1
ATOM 796 N N . LEU A 1 104 ? 4.258 -17.75 0.689 1 96.94 104 LEU A N 1
ATOM 797 C CA . LEU A 1 104 ? 4.598 -16.328 0.812 1 96.94 104 LEU A CA 1
ATOM 798 C C . LEU A 1 104 ? 4.371 -15.602 -0.508 1 96.94 104 LEU A C 1
ATOM 800 O O . LEU A 1 104 ? 4.66 -16.141 -1.578 1 96.94 104 LEU A O 1
ATOM 804 N N . LEU A 1 105 ? 3.895 -14.453 -0.428 1 96.62 105 LEU A N 1
ATOM 805 C CA . LEU A 1 105 ? 3.83 -13.516 -1.545 1 96.62 105 LEU A CA 1
ATOM 806 C C . LEU A 1 105 ? 4.715 -12.297 -1.29 1 96.62 105 LEU A C 1
ATOM 808 O O . LEU A 1 105 ? 4.512 -11.57 -0.317 1 96.62 105 LEU A O 1
ATOM 812 N N . VAL A 1 106 ? 5.656 -12.102 -2.15 1 97.62 106 VAL A N 1
ATOM 813 C CA . VAL A 1 106 ? 6.668 -11.062 -1.971 1 97.62 106 VAL A CA 1
ATOM 814 C C . VAL A 1 106 ? 6.504 -9.984 -3.043 1 97.62 106 VAL A C 1
ATOM 816 O O . VAL A 1 106 ? 6.617 -10.273 -4.238 1 97.62 106 VAL A O 1
ATOM 819 N N . HIS A 1 107 ? 6.219 -8.805 -2.646 1 97.19 107 HIS A N 1
ATOM 820 C CA . HIS A 1 107 ? 6.156 -7.652 -3.541 1 97.19 107 HIS A CA 1
ATOM 821 C C . HIS A 1 107 ? 7.523 -6.992 -3.684 1 97.19 107 HIS A C 1
ATOM 823 O O . HIS A 1 107 ? 8.148 -6.629 -2.686 1 97.19 107 HIS A O 1
ATOM 829 N N . VAL A 1 108 ? 7.965 -6.801 -4.906 1 97.75 108 VAL A N 1
ATOM 830 C CA . VAL A 1 108 ? 9.305 -6.266 -5.109 1 97.75 108 VAL A CA 1
ATOM 831 C C . VAL A 1 108 ? 9.258 -5.125 -6.121 1 97.75 108 VAL A C 1
ATOM 833 O O . VAL A 1 108 ? 8.328 -5.043 -6.934 1 97.75 108 VAL A O 1
ATOM 836 N N . ALA A 1 109 ? 10.188 -4.25 -6.078 1 97.25 109 ALA A N 1
ATOM 837 C CA . ALA A 1 109 ? 10.445 -3.199 -7.059 1 97.25 109 ALA A CA 1
ATOM 838 C C . ALA A 1 109 ? 11.891 -3.23 -7.531 1 97.25 109 ALA A C 1
ATOM 840 O O . ALA A 1 109 ? 12.812 -3.35 -6.719 1 97.25 109 ALA A O 1
ATOM 841 N N . ILE A 1 110 ? 12.047 -3.191 -8.805 1 95.31 110 ILE A N 1
ATOM 842 C CA . ILE A 1 110 ? 13.375 -3.309 -9.398 1 95.31 110 ILE A CA 1
ATOM 843 C C . ILE A 1 110 ? 13.492 -2.369 -10.594 1 95.31 110 ILE A C 1
ATOM 845 O O . ILE A 1 110 ? 12.5 -1.796 -11.047 1 95.31 110 ILE A O 1
ATOM 849 N N . ALA A 1 111 ? 14.727 -2.24 -11.094 1 92.88 111 ALA A N 1
ATOM 850 C CA . ALA A 1 111 ? 14.992 -1.281 -12.156 1 92.88 111 ALA A CA 1
ATOM 851 C C . ALA A 1 111 ? 14.664 -1.873 -13.523 1 92.88 111 ALA A C 1
ATOM 853 O O . ALA A 1 111 ? 14.344 -1.142 -14.461 1 92.88 111 ALA A O 1
ATOM 854 N N . SER A 1 112 ? 14.805 -3.205 -13.625 1 91.69 112 SER A N 1
ATOM 855 C CA . SER A 1 112 ? 14.625 -3.857 -14.922 1 91.69 112 SER A CA 1
ATOM 856 C C . SER A 1 112 ? 14.281 -5.332 -14.75 1 91.69 112 SER A C 1
ATOM 858 O O . SER A 1 112 ? 14.375 -5.875 -13.648 1 91.69 112 SER A O 1
ATOM 860 N N . LEU A 1 113 ? 13.914 -5.918 -15.852 1 88.81 113 LEU A N 1
ATOM 861 C CA . LEU A 1 113 ? 13.609 -7.348 -15.852 1 88.81 113 LEU A CA 1
ATOM 862 C C . LEU A 1 113 ? 14.852 -8.164 -15.531 1 88.81 113 LEU A C 1
ATOM 864 O O . LEU A 1 113 ? 14.766 -9.195 -14.859 1 88.81 113 LEU A O 1
ATOM 868 N N . GLU A 1 114 ? 15.977 -7.656 -15.977 1 90.69 114 GLU A N 1
ATOM 869 C CA . GLU A 1 114 ? 17.234 -8.336 -15.703 1 90.69 114 GLU A CA 1
ATOM 870 C C . GLU A 1 114 ? 17.516 -8.414 -14.203 1 90.69 114 GLU A C 1
ATOM 872 O O . GLU A 1 114 ? 18.031 -9.422 -13.711 1 90.69 114 GLU A O 1
ATOM 877 N N . GLU A 1 115 ? 17.125 -7.426 -13.492 1 92.69 115 GLU A N 1
ATOM 878 C CA . GLU A 1 115 ? 17.344 -7.375 -12.055 1 92.69 115 GLU A CA 1
ATOM 879 C C . GLU A 1 115 ? 16.453 -8.367 -11.312 1 92.69 115 GLU A C 1
ATOM 881 O O . GLU A 1 115 ? 16.781 -8.797 -10.203 1 92.69 115 GLU A O 1
ATOM 886 N N . LEU A 1 116 ? 15.359 -8.703 -11.992 1 91.94 116 LEU A N 1
ATOM 887 C CA . LEU A 1 116 ? 14.477 -9.688 -11.383 1 91.94 116 LEU A CA 1
ATOM 888 C C . LEU A 1 116 ? 15.172 -11.047 -11.273 1 91.94 116 LEU A C 1
ATOM 890 O O . LEU A 1 116 ? 15.023 -11.742 -10.266 1 91.94 116 LEU A O 1
ATOM 894 N N . GLN A 1 117 ? 15.844 -11.375 -12.281 1 90.62 117 GLN A N 1
ATOM 895 C CA . GLN A 1 117 ? 16.578 -12.641 -12.266 1 90.62 117 GLN A CA 1
ATOM 896 C C . GLN A 1 117 ? 17.562 -12.695 -11.109 1 90.62 117 GLN A C 1
ATOM 898 O O . GLN A 1 117 ? 17.656 -13.703 -10.414 1 90.62 117 GLN A O 1
ATOM 903 N N . ARG A 1 118 ? 18.281 -11.617 -10.953 1 92.62 118 ARG A N 1
ATOM 904 C CA . ARG A 1 118 ? 19.234 -11.539 -9.859 1 92.62 118 ARG A CA 1
ATOM 905 C C . ARG A 1 118 ? 18.547 -11.648 -8.508 1 92.62 118 ARG A C 1
ATOM 907 O O . ARG A 1 118 ? 19 -12.375 -7.621 1 92.62 118 ARG A O 1
ATOM 914 N N . LEU A 1 119 ? 17.484 -10.922 -8.367 1 94.81 119 LEU A N 1
ATOM 915 C CA . LEU A 1 119 ? 16.75 -10.93 -7.109 1 94.81 119 LEU A CA 1
ATOM 916 C C . LEU A 1 119 ? 16.188 -12.32 -6.82 1 94.81 119 LEU A C 1
ATOM 918 O O . LEU A 1 119 ? 16.266 -12.805 -5.691 1 94.81 119 LEU A O 1
ATOM 922 N N . THR A 1 120 ? 15.617 -12.953 -7.824 1 94.56 120 THR A N 1
ATOM 923 C CA . THR A 1 120 ? 15.039 -14.281 -7.656 1 94.56 120 THR A CA 1
ATOM 924 C C . THR A 1 120 ? 16.109 -15.297 -7.309 1 94.56 120 THR A C 1
ATOM 926 O O . THR A 1 120 ? 15.883 -16.219 -6.512 1 94.56 120 THR A O 1
ATOM 929 N N . ALA A 1 121 ? 17.297 -15.109 -7.883 1 94.38 121 ALA A N 1
ATOM 930 C CA . ALA A 1 121 ? 18.406 -15.977 -7.531 1 94.38 121 ALA A CA 1
ATOM 931 C C . ALA A 1 121 ? 18.781 -15.836 -6.059 1 94.38 121 ALA A C 1
ATOM 933 O O . ALA A 1 121 ? 19.047 -16.828 -5.379 1 94.38 121 ALA A O 1
ATOM 934 N N . ALA A 1 122 ? 18.75 -14.578 -5.586 1 95.62 122 ALA A N 1
ATOM 935 C CA . ALA A 1 122 ? 19.047 -14.312 -4.18 1 95.62 122 ALA A CA 1
ATOM 936 C C . ALA A 1 122 ? 18 -14.945 -3.271 1 95.62 122 ALA A C 1
ATOM 938 O O . ALA A 1 122 ? 18.328 -15.484 -2.209 1 95.62 122 ALA A O 1
ATOM 939 N N . ILE A 1 123 ? 16.781 -14.953 -3.688 1 96.69 123 ILE A N 1
ATOM 940 C CA . ILE A 1 123 ? 15.68 -15.492 -2.902 1 96.69 123 ILE A CA 1
ATOM 941 C C . ILE A 1 123 ? 15.766 -17.016 -2.875 1 96.69 123 ILE A C 1
ATOM 943 O O . ILE A 1 123 ? 15.594 -17.641 -1.823 1 96.69 123 ILE A O 1
ATOM 947 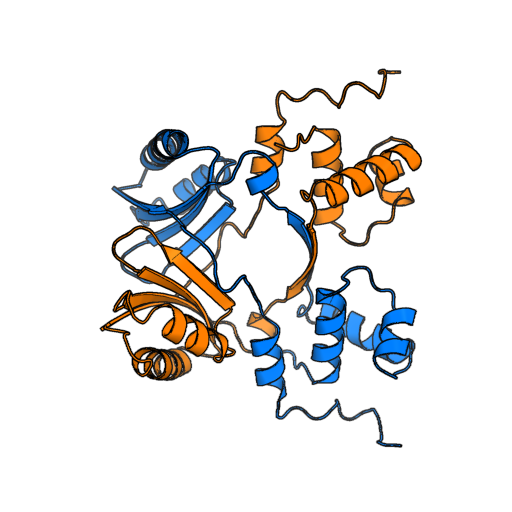N N . VAL A 1 124 ? 16.031 -17.641 -3.982 1 94.69 124 VAL A N 1
ATOM 948 C CA . VAL A 1 124 ? 16.109 -19.094 -4.109 1 94.69 124 VAL A CA 1
ATOM 949 C C . VAL A 1 124 ? 17.234 -19.625 -3.238 1 94.69 124 VAL A C 1
ATOM 951 O O . VAL A 1 124 ? 17.172 -20.766 -2.76 1 94.69 124 VAL A O 1
ATOM 954 N N . ARG A 1 125 ? 18.219 -18.781 -2.959 1 94.62 125 ARG A N 1
ATOM 955 C CA . ARG A 1 125 ? 19.375 -19.203 -2.17 1 94.62 125 ARG A CA 1
ATOM 956 C C . ARG A 1 125 ? 19.031 -19.266 -0.686 1 94.62 125 ARG A C 1
ATOM 958 O O . ARG A 1 125 ? 19.781 -19.828 0.11 1 94.62 125 ARG A O 1
ATOM 965 N N . LEU A 1 126 ? 17.969 -18.625 -0.356 1 95.44 126 LEU A N 1
ATOM 966 C CA . LEU A 1 126 ? 17.547 -18.719 1.039 1 95.44 126 LEU A CA 1
ATOM 967 C C . LEU A 1 126 ? 17.172 -20.156 1.398 1 95.44 126 LEU A C 1
ATOM 969 O O . LEU A 1 126 ? 16.406 -20.797 0.673 1 95.44 126 LEU A O 1
ATOM 973 N N . ALA A 1 127 ? 17.656 -20.625 2.502 1 94.12 127 ALA A N 1
ATOM 974 C CA . ALA A 1 127 ? 17.359 -21.984 2.943 1 94.12 127 ALA A CA 1
ATOM 975 C C . ALA A 1 127 ? 15.867 -22.188 3.152 1 94.12 127 ALA A C 1
ATOM 977 O O . ALA A 1 127 ? 15.211 -21.375 3.809 1 94.12 127 ALA A O 1
ATOM 978 N N . GLY A 1 128 ? 15.344 -23.266 2.516 1 95.88 128 GLY A N 1
ATOM 979 C CA . GLY A 1 128 ? 13.953 -23.594 2.746 1 95.88 128 GLY A CA 1
ATOM 980 C C . GLY A 1 128 ? 13.039 -23.188 1.603 1 95.88 128 GLY A C 1
ATOM 981 O O . GLY A 1 128 ? 11.875 -23.578 1.563 1 95.88 128 GLY A O 1
ATOM 982 N N . VAL A 1 129 ? 13.555 -22.375 0.646 1 96.81 129 VAL A N 1
ATOM 983 C CA . VAL A 1 129 ? 12.766 -22 -0.522 1 96.81 129 VAL A CA 1
ATOM 984 C C . VAL A 1 129 ? 12.742 -23.156 -1.517 1 96.81 129 VAL A C 1
ATOM 986 O O . VAL A 1 129 ? 13.789 -23.641 -1.949 1 96.81 129 VAL A O 1
ATOM 989 N N . ARG A 1 130 ? 11.602 -23.547 -1.912 1 95.19 130 ARG A N 1
ATOM 990 C CA . ARG A 1 130 ? 11.453 -24.734 -2.762 1 95.19 130 ARG A CA 1
ATOM 991 C C . ARG A 1 130 ? 11.117 -24.328 -4.195 1 95.19 130 ARG A C 1
ATOM 993 O O . ARG A 1 130 ? 11.609 -24.938 -5.145 1 95.19 130 ARG A O 1
ATOM 1000 N N . LYS A 1 131 ? 10.266 -23.359 -4.352 1 94.56 131 LYS A N 1
ATOM 1001 C CA . LYS A 1 131 ? 9.805 -22.906 -5.664 1 94.56 131 LYS A CA 1
ATOM 1002 C C . LYS A 1 131 ? 9.461 -21.422 -5.645 1 94.56 131 LYS A C 1
ATOM 1004 O O . LYS A 1 131 ? 8.906 -20.922 -4.664 1 94.56 131 LYS A O 1
ATOM 1009 N N . THR A 1 132 ? 9.852 -20.812 -6.672 1 94.19 132 THR A N 1
ATOM 1010 C CA . THR A 1 132 ? 9.5 -19.406 -6.848 1 94.19 132 THR A CA 1
ATOM 1011 C C . THR A 1 132 ? 8.781 -19.188 -8.18 1 94.19 132 THR A C 1
ATOM 1013 O O . THR A 1 132 ? 9.148 -19.797 -9.188 1 94.19 132 THR A O 1
ATOM 1016 N N . THR A 1 133 ? 7.785 -18.406 -8.172 1 92.62 133 THR A N 1
ATOM 1017 C CA . THR A 1 133 ? 7.098 -17.938 -9.367 1 92.62 133 THR A CA 1
ATOM 1018 C C . THR A 1 133 ? 6.934 -16.422 -9.352 1 92.62 133 THR A C 1
ATOM 1020 O O . THR A 1 133 ? 6.473 -15.852 -8.359 1 92.62 133 THR A O 1
ATOM 1023 N N . SER A 1 134 ? 7.344 -15.812 -10.438 1 92.88 134 SER A N 1
ATOM 1024 C CA . SER A 1 134 ? 7.27 -14.359 -10.492 1 92.88 134 SER A CA 1
ATOM 1025 C C . SER A 1 134 ? 6.227 -13.891 -11.5 1 92.88 134 SER A C 1
ATOM 1027 O O . SER A 1 134 ? 6.098 -14.477 -12.578 1 92.88 134 SER A O 1
ATOM 1029 N N . THR A 1 135 ? 5.508 -12.93 -11.133 1 93.19 135 THR A N 1
ATOM 1030 C CA . THR A 1 135 ? 4.551 -12.281 -12.023 1 93.19 135 THR A CA 1
ATOM 1031 C C . THR A 1 135 ? 4.754 -10.766 -12.031 1 93.19 135 THR A C 1
ATOM 1033 O O . THR A 1 135 ? 4.828 -10.141 -10.969 1 93.19 135 THR A O 1
ATOM 1036 N N . PHE A 1 136 ? 4.777 -10.195 -13.188 1 93 136 PHE A N 1
ATOM 1037 C CA . PHE A 1 136 ? 5.008 -8.766 -13.305 1 93 136 PHE A CA 1
ATOM 1038 C C . PHE A 1 136 ? 3.695 -7.996 -13.234 1 93 136 PHE A C 1
ATOM 1040 O O . PHE A 1 136 ? 2.688 -8.43 -13.797 1 93 136 PHE A O 1
ATOM 1047 N N . THR A 1 137 ? 3.822 -6.918 -12.625 1 93.81 137 THR A N 1
ATOM 1048 C CA . THR A 1 137 ? 2.691 -5.996 -12.617 1 93.81 137 THR A CA 1
ATOM 1049 C C . THR A 1 137 ? 2.73 -5.082 -13.844 1 93.81 137 THR A C 1
ATOM 1051 O O . THR A 1 137 ? 3.709 -4.363 -14.055 1 93.81 137 THR A O 1
ATOM 1054 N N . VAL A 1 138 ? 1.726 -5.152 -14.586 1 92.75 138 VAL A N 1
ATOM 1055 C CA . VAL A 1 138 ? 1.66 -4.352 -15.805 1 92.75 138 VAL A CA 1
ATOM 1056 C C . VAL A 1 138 ? 1.164 -2.943 -15.477 1 92.75 138 VAL A C 1
ATOM 1058 O O . VAL A 1 138 ? 1.752 -1.952 -15.906 1 92.75 138 VAL A O 1
ATOM 1061 N N . SER A 1 139 ? 0.126 -2.885 -14.758 1 93.62 139 SER A N 1
ATOM 1062 C CA . SER A 1 139 ? -0.441 -1.615 -14.32 1 93.62 139 SER A CA 1
ATOM 1063 C C . SER A 1 139 ? -1.376 -1.814 -13.125 1 93.62 139 SER A C 1
ATOM 1065 O O . SER A 1 139 ? -1.676 -2.949 -12.75 1 93.62 139 SER A O 1
ATOM 1067 N N . THR A 1 140 ? -1.7 -0.737 -12.539 1 94.81 140 THR A N 1
ATOM 1068 C CA . THR A 1 140 ? -2.611 -0.735 -11.398 1 94.81 140 THR A CA 1
ATOM 1069 C C . THR A 1 140 ? -3.799 0.186 -11.656 1 94.81 140 THR A C 1
ATOM 1071 O O . THR A 1 140 ? -3.834 1.316 -11.164 1 94.81 140 THR A O 1
ATOM 1074 N N . PRO A 1 141 ? -4.762 -0.29 -12.352 1 96.31 141 PRO A N 1
ATOM 1075 C CA . PRO A 1 141 ? -5.871 0.58 -12.742 1 96.31 141 PRO A CA 1
ATOM 1076 C C . PRO A 1 141 ? -6.645 1.126 -11.547 1 96.31 141 PRO A C 1
ATOM 1078 O O . PRO A 1 141 ? -7.277 2.182 -11.641 1 96.31 141 PRO A O 1
ATOM 1081 N N . ILE A 1 142 ? -6.73 0.39 -10.461 1 96.44 142 ILE A N 1
ATOM 1082 C CA . ILE A 1 142 ? -7.277 0.875 -9.203 1 96.44 142 ILE A CA 1
ATOM 1083 C C . ILE A 1 142 ? -6.184 0.893 -8.133 1 96.44 142 ILE A C 1
ATOM 1085 O O . ILE A 1 142 ? -5.863 -0.143 -7.547 1 96.44 142 ILE A O 1
ATOM 1089 N N . PRO A 1 143 ? -5.648 2.037 -7.891 1 92.75 143 PRO A N 1
ATOM 1090 C CA . PRO A 1 143 ? -4.641 2.121 -6.828 1 92.75 143 PRO A CA 1
ATOM 1091 C C . PRO A 1 143 ? -5.23 1.89 -5.438 1 92.75 143 PRO A C 1
ATOM 1093 O O . PRO A 1 143 ? -6.445 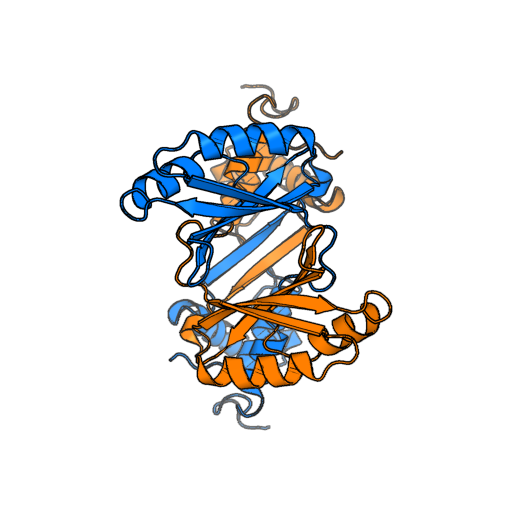1.985 -5.254 1 92.75 143 PRO A O 1
ATOM 1096 N N . TYR A 1 144 ? -4.34 1.54 -4.535 1 92.69 144 TYR A N 1
ATOM 1097 C CA . TYR A 1 144 ? -4.793 1.239 -3.184 1 92.69 144 TYR A CA 1
ATOM 1098 C C . TYR A 1 144 ? -5.691 2.35 -2.65 1 92.69 144 TYR A C 1
ATOM 1100 O O . TYR A 1 144 ? -5.328 3.527 -2.701 1 92.69 144 TYR A O 1
ATOM 1108 N N . ARG A 1 145 ? -6.875 1.95 -2.148 1 93.19 145 ARG A N 1
ATOM 1109 C CA . ARG A 1 145 ? -7.867 2.891 -1.632 1 93.19 145 ARG A CA 1
ATOM 1110 C C . ARG A 1 145 ? -8.648 2.283 -0.47 1 93.19 145 ARG A C 1
ATOM 1112 O O . ARG A 1 145 ? -8.938 1.084 -0.469 1 93.19 145 ARG A O 1
ATOM 1119 N N . VAL A 1 146 ? -9.062 3.145 0.45 1 94.25 146 VAL A N 1
ATOM 1120 C CA . VAL A 1 146 ? -9.828 2.631 1.58 1 94.25 146 VAL A CA 1
ATOM 1121 C C . VAL A 1 146 ? -11.117 3.438 1.741 1 94.25 146 VAL A C 1
ATOM 1123 O O . VAL A 1 146 ? -12.031 3.023 2.455 1 94.25 146 VAL A O 1
ATOM 1126 N N . LEU A 1 147 ? -11.188 4.559 1.024 1 92.81 147 LEU A N 1
ATOM 1127 C CA . LEU A 1 147 ? -12.273 5.504 1.277 1 92.81 147 LEU A CA 1
ATOM 1128 C C . LEU A 1 147 ? -13.625 4.891 0.925 1 92.81 147 LEU A C 1
ATOM 1130 O O . LEU A 1 147 ? -14.578 5.004 1.694 1 92.81 147 LEU A O 1
ATOM 1134 N N . PRO A 1 148 ? -13.781 4.207 -0.248 1 93.25 148 PRO A N 1
ATOM 1135 C CA . PRO A 1 148 ? -15.07 3.59 -0.543 1 93.25 148 PRO A CA 1
ATOM 1136 C C . PRO A 1 148 ? -15.508 2.586 0.523 1 93.25 148 PRO A C 1
ATOM 1138 O O . PRO A 1 148 ? -16.688 2.502 0.852 1 93.25 148 PRO A O 1
ATOM 1141 N N . LEU A 1 149 ? -14.578 1.896 1.032 1 93.69 149 LEU A N 1
ATOM 1142 C CA . LEU A 1 149 ? -14.859 0.907 2.066 1 93.69 149 LEU A CA 1
ATOM 1143 C C . LEU A 1 149 ? -15.32 1.584 3.354 1 93.69 149 LEU A C 1
ATOM 1145 O O . LEU A 1 149 ? -16.297 1.147 3.977 1 93.69 149 LEU A O 1
ATOM 1149 N N . LEU A 1 150 ? -14.633 2.662 3.727 1 92.38 150 LEU A N 1
ATOM 1150 C CA . LEU A 1 150 ? -14.992 3.4 4.934 1 92.38 150 LEU A CA 1
ATOM 1151 C C . LEU A 1 150 ? -16.391 4.012 4.797 1 92.38 150 LEU A C 1
ATOM 1153 O O . LEU A 1 150 ? -17.172 3.973 5.742 1 92.38 150 LEU A O 1
ATOM 1157 N N . SER A 1 151 ? -16.625 4.586 3.664 1 91.94 151 SER A N 1
ATOM 1158 C CA . SER A 1 151 ? -17.922 5.199 3.4 1 91.94 151 SER A CA 1
ATOM 1159 C C . SER A 1 151 ? -19.047 4.168 3.459 1 91.94 151 SER A C 1
ATOM 1161 O O . SER A 1 151 ? -20.109 4.434 4.016 1 91.94 151 SER A O 1
ATOM 1163 N N . ASP A 1 152 ? -18.797 3.027 2.924 1 90.38 152 ASP A N 1
ATOM 1164 C CA . ASP A 1 152 ? -19.797 1.962 2.936 1 90.38 152 ASP A CA 1
ATOM 1165 C C . ASP A 1 152 ? -20.047 1.456 4.355 1 90.38 152 ASP A C 1
ATOM 1167 O O . ASP A 1 152 ? -21.188 1.209 4.742 1 90.38 152 ASP A O 1
ATOM 1171 N N . ALA A 1 153 ? -19.016 1.337 5.09 1 86.31 153 ALA A N 1
ATOM 1172 C CA . ALA A 1 153 ? -19.109 0.816 6.453 1 86.31 153 ALA A CA 1
ATOM 1173 C C . ALA A 1 153 ? -19.891 1.769 7.355 1 86.31 153 ALA A C 1
ATOM 1175 O O . ALA A 1 153 ? -20.406 1.357 8.391 1 86.31 153 ALA A O 1
ATOM 1176 N N . THR A 1 154 ? -19.953 3.053 6.945 1 85.5 154 THR A N 1
ATOM 1177 C CA . THR A 1 154 ? -20.594 4.043 7.801 1 85.5 154 THR A CA 1
ATOM 1178 C C . THR A 1 154 ? -21.891 4.539 7.164 1 85.5 154 THR A C 1
ATOM 1180 O O . THR A 1 154 ? -22.469 5.531 7.613 1 85.5 154 THR A O 1
ATOM 1183 N N . ARG A 1 155 ? -22.203 3.963 6.129 1 80.44 155 ARG A N 1
ATOM 1184 C CA . ARG A 1 155 ? -23.375 4.422 5.383 1 80.44 155 ARG A CA 1
ATOM 1185 C C . ARG A 1 155 ? -24.594 4.508 6.285 1 80.44 155 ARG A C 1
ATOM 1187 O O . ARG A 1 155 ? -25.453 5.371 6.098 1 80.44 155 ARG A O 1
ATOM 1194 N N . HIS A 1 156 ? -24.688 3.623 7.266 1 73.25 156 HIS A N 1
ATOM 1195 C CA . HIS A 1 156 ? -25.828 3.619 8.164 1 73.25 156 HIS A CA 1
ATOM 1196 C C . HIS A 1 156 ? -25.5 4.293 9.492 1 73.25 156 HIS A C 1
ATOM 1198 O O . HIS A 1 156 ? -26.344 4.332 10.398 1 73.25 156 HIS A O 1
ATOM 1204 N N . ALA A 1 157 ? -24.281 4.738 9.438 1 67.81 157 ALA A N 1
ATOM 1205 C CA . ALA A 1 157 ? -23.859 5.383 10.68 1 67.81 157 ALA A CA 1
ATOM 1206 C C . ALA A 1 157 ? -24.297 6.844 10.719 1 67.81 157 ALA A C 1
ATOM 1208 O O . ALA A 1 157 ? -24.438 7.48 9.672 1 67.81 157 ALA A O 1
ATOM 1209 N N . GLY A 1 158 ? -25.203 7.258 11.625 1 60.22 158 GLY A N 1
ATOM 1210 C CA . GLY A 1 158 ? -25.547 8.664 11.758 1 60.22 158 GLY A CA 1
ATOM 1211 C C . GLY A 1 158 ? -24.328 9.57 11.836 1 60.22 158 GLY A C 1
ATOM 1212 O O . GLY A 1 158 ? -23.188 9.102 11.734 1 60.22 158 GLY A O 1
ATOM 1213 N N . TRP A 1 159 ? -24.516 10.844 11.453 1 57.84 159 TRP A N 1
ATOM 1214 C CA . TRP A 1 159 ? -23.469 11.852 11.57 1 57.84 159 TRP A CA 1
ATOM 1215 C C . TRP A 1 159 ? -23.016 11.992 13.023 1 57.84 159 TRP A C 1
ATOM 1217 O O . TRP A 1 159 ? -22.188 12.859 13.344 1 57.84 159 TRP A O 1
ATOM 1227 N N . GLY A 1 160 ? -22.766 10.859 13.672 1 51.16 160 GLY A N 1
ATOM 1228 C CA . GLY A 1 160 ? -22.359 10.898 15.062 1 51.16 160 GLY A CA 1
ATOM 1229 C C . GLY A 1 160 ? -23.312 11.656 15.953 1 51.16 160 GLY A C 1
ATOM 1230 O O . GLY A 1 160 ? -24.109 12.469 15.469 1 51.16 160 GLY A O 1
ATOM 1231 N N . ARG A 1 161 ? -24.016 11.102 17 1 42.09 161 ARG A N 1
ATOM 1232 C CA . ARG A 1 161 ? -24.953 11.602 18 1 42.09 161 ARG A CA 1
ATOM 1233 C C . ARG A 1 161 ? -24.703 13.07 18.312 1 42.09 161 ARG A C 1
ATOM 1235 O O . ARG A 1 161 ? -25.578 13.758 18.844 1 42.09 161 ARG A O 1
ATOM 1242 N N . SER A 1 162 ? -23.484 13.484 18.531 1 38.94 162 SER A N 1
ATOM 1243 C CA . SER A 1 162 ? -23.422 14.711 19.328 1 38.94 162 SER A CA 1
ATOM 1244 C C . SER A 1 162 ? -23.797 15.93 18.484 1 38.94 162 SER A C 1
ATOM 1246 O O . SER A 1 162 ? -23.703 17.062 18.953 1 38.94 162 SER A O 1
ATOM 1248 N N . THR A 1 163 ? -23.578 15.984 17.156 1 39.22 163 THR A N 1
ATOM 1249 C CA . THR A 1 163 ? -23.922 17.344 16.734 1 39.22 163 THR A CA 1
ATOM 1250 C C . THR A 1 163 ? -25.438 17.453 16.484 1 39.22 163 THR A C 1
ATOM 1252 O O . THR A 1 163 ? -25.984 16.797 15.609 1 39.22 163 THR A O 1
ATOM 1255 N N . PRO A 1 164 ? -26.266 17.922 17.438 1 33.12 164 PRO A N 1
ATOM 1256 C CA . PRO A 1 164 ? -27.656 18.328 17.25 1 33.12 164 PRO A CA 1
ATOM 1257 C C . PRO A 1 164 ? -27.875 19.094 15.945 1 33.12 164 PRO A C 1
ATOM 1259 O O . PRO A 1 164 ? -26.953 19.75 15.445 1 33.12 164 PRO A O 1
ATOM 1262 N N . ALA A 1 165 ? -28.578 18.453 14.914 1 34.06 165 ALA A N 1
ATOM 1263 C CA . ALA A 1 165 ? -29 19.359 13.859 1 34.06 165 ALA A CA 1
ATOM 1264 C C . ALA A 1 165 ? -29.219 20.766 14.398 1 34.06 165 ALA A C 1
ATOM 1266 O O . ALA A 1 165 ? -29.656 20.953 15.539 1 34.06 165 ALA A O 1
ATOM 1267 N N . PRO A 1 166 ? -28.734 21.797 13.453 1 34.06 166 PRO A N 1
ATOM 1268 C CA . PRO A 1 166 ? -29.312 23.047 13.969 1 34.06 166 PRO A CA 1
ATOM 1269 C C . PRO A 1 166 ? -30.812 22.953 14.195 1 34.06 166 PRO A C 1
ATOM 1271 O O . PRO A 1 166 ? -31.484 22.141 13.562 1 34.06 166 PRO A O 1
ATOM 1274 N N . MET B 1 1 ? 15.227 10.586 -15.586 1 67.94 1 MET B N 1
ATOM 1275 C CA . MET B 1 1 ? 15.078 9.914 -14.297 1 67.94 1 MET B CA 1
ATOM 1276 C C . MET B 1 1 ? 15.539 10.82 -13.156 1 67.94 1 MET B C 1
ATOM 1278 O O . MET B 1 1 ? 16.609 11.43 -13.242 1 67.94 1 MET B O 1
ATOM 1282 N N . ALA B 1 2 ? 14.5 11.086 -12.305 1 71.88 2 ALA B N 1
ATOM 1283 C CA . ALA B 1 2 ? 14.883 11.969 -11.211 1 71.88 2 ALA B CA 1
ATOM 1284 C C . ALA B 1 2 ? 15.914 11.297 -10.297 1 71.88 2 ALA B C 1
ATOM 1286 O O . ALA B 1 2 ? 16.016 10.07 -10.281 1 71.88 2 ALA B O 1
ATOM 1287 N N . THR B 1 3 ? 16.797 12.133 -9.805 1 81.25 3 THR B N 1
ATOM 1288 C CA . THR B 1 3 ? 17.844 11.609 -8.953 1 81.25 3 THR B CA 1
ATOM 1289 C C . THR B 1 3 ? 17.562 11.914 -7.484 1 81.25 3 THR B C 1
ATOM 1291 O O . THR B 1 3 ? 17.016 12.969 -7.156 1 81.25 3 THR B O 1
ATOM 1294 N N . ILE B 1 4 ? 17.797 10.914 -6.66 1 87.44 4 ILE B N 1
ATOM 1295 C CA . ILE B 1 4 ? 17.703 11.086 -5.219 1 87.44 4 ILE B CA 1
ATOM 1296 C C . ILE B 1 4 ? 19.062 10.82 -4.57 1 87.44 4 ILE B C 1
ATOM 1298 O O . ILE B 1 4 ? 19.812 9.953 -5.02 1 87.44 4 ILE B O 1
ATOM 1302 N N . ASP B 1 5 ? 19.375 11.68 -3.611 1 90.25 5 ASP B N 1
ATOM 1303 C CA . ASP B 1 5 ? 20.625 11.461 -2.891 1 90.25 5 ASP B CA 1
ATOM 1304 C C . ASP B 1 5 ? 20.359 11.125 -1.426 1 90.25 5 ASP B C 1
ATOM 1306 O O . ASP B 1 5 ? 19.219 10.906 -1.03 1 90.25 5 ASP B O 1
ATOM 1310 N N . ARG B 1 6 ? 21.438 11.016 -0.659 1 91.06 6 ARG B N 1
ATOM 1311 C CA . ARG B 1 6 ? 21.344 10.531 0.714 1 91.06 6 ARG B CA 1
ATOM 1312 C C . ARG B 1 6 ? 20.547 11.5 1.582 1 91.06 6 ARG B C 1
ATOM 1314 O O . ARG B 1 6 ? 19.797 11.07 2.471 1 91.06 6 ARG B O 1
ATOM 1321 N N . LEU B 1 7 ? 20.688 12.766 1.322 1 92.31 7 LEU B N 1
ATOM 1322 C CA . LEU B 1 7 ? 19.938 13.742 2.094 1 92.31 7 LEU B CA 1
ATOM 1323 C C . LEU B 1 7 ? 18.438 13.609 1.827 1 92.31 7 LEU B C 1
ATOM 1325 O O . LEU B 1 7 ? 17.625 13.703 2.75 1 92.31 7 LEU B O 1
ATOM 1329 N N . ASP B 1 8 ? 18.109 13.43 0.573 1 93.69 8 ASP B N 1
ATOM 1330 C CA . ASP B 1 8 ? 16.719 13.211 0.218 1 93.69 8 ASP B CA 1
ATOM 1331 C C . ASP B 1 8 ? 16.141 12.016 0.976 1 93.69 8 ASP B C 1
ATOM 1333 O O . ASP B 1 8 ? 15.023 12.078 1.496 1 93.69 8 ASP B O 1
ATOM 1337 N N . VAL B 1 9 ? 16.922 10.977 1.03 1 93.56 9 VAL B N 1
ATOM 1338 C CA . VAL B 1 9 ? 16.484 9.742 1.671 1 93.56 9 VAL B CA 1
ATOM 1339 C C . VAL B 1 9 ? 16.297 9.977 3.17 1 93.56 9 VAL B C 1
ATOM 1341 O O . VAL B 1 9 ? 15.328 9.508 3.766 1 93.56 9 VAL B O 1
ATOM 1344 N N . GLU B 1 10 ? 17.219 10.648 3.748 1 93.75 10 GLU B N 1
ATOM 1345 C CA . GLU B 1 10 ? 17.109 10.953 5.172 1 93.75 10 GLU B CA 1
ATOM 1346 C C . GLU B 1 10 ? 15.875 11.82 5.453 1 93.75 10 GLU B C 1
ATOM 1348 O O . GLU B 1 10 ? 15.188 11.609 6.453 1 93.75 10 GLU B O 1
ATOM 1353 N N . LEU B 1 11 ? 15.688 12.75 4.582 1 94 11 LEU B N 1
ATOM 1354 C CA . LEU B 1 11 ? 14.508 13.602 4.688 1 94 11 LEU B CA 1
ATOM 1355 C C . LEU B 1 11 ? 13.234 12.766 4.625 1 94 11 LEU B C 1
ATOM 1357 O O . LEU B 1 11 ? 12.344 12.922 5.465 1 94 11 LEU B O 1
ATOM 1361 N N . LEU B 1 12 ? 13.203 11.898 3.686 1 93.44 12 LEU B N 1
ATOM 1362 C CA . LEU B 1 12 ? 12.039 11.039 3.518 1 93.44 12 LEU B CA 1
ATOM 1363 C C . LEU B 1 12 ? 11.883 10.086 4.703 1 93.44 12 LEU B C 1
ATOM 1365 O O . LEU B 1 12 ? 10.766 9.797 5.129 1 93.44 12 LEU B O 1
ATOM 1369 N N . SER B 1 13 ? 12.992 9.617 5.191 1 94 13 SER B N 1
ATOM 1370 C CA . SER B 1 13 ? 12.969 8.742 6.359 1 94 13 SER B CA 1
ATOM 1371 C C . SER B 1 13 ? 12.328 9.438 7.559 1 94 13 SER B C 1
ATOM 1373 O O . SER B 1 13 ? 11.508 8.844 8.266 1 94 13 SER B O 1
ATOM 1375 N N . ARG B 1 14 ? 12.633 10.648 7.762 1 93.12 14 ARG B N 1
ATOM 1376 C CA . ARG B 1 14 ? 12.07 11.422 8.867 1 93.12 14 ARG B CA 1
ATOM 1377 C C . ARG B 1 14 ? 10.578 11.672 8.648 1 93.12 14 ARG B C 1
ATOM 1379 O O . ARG B 1 14 ? 9.797 11.617 9.602 1 93.12 14 ARG B O 1
ATOM 1386 N N . LEU B 1 15 ? 10.25 11.898 7.402 1 91.19 15 LEU B N 1
ATOM 1387 C CA . LEU B 1 15 ? 8.844 12.125 7.082 1 91.19 15 LEU B CA 1
ATOM 1388 C C . LEU B 1 15 ? 8.031 10.852 7.262 1 91.19 15 LEU B C 1
ATOM 1390 O O . LEU B 1 15 ? 6.844 10.906 7.582 1 91.19 15 LEU B O 1
ATOM 1394 N N . MET B 1 16 ? 8.656 9.703 7.07 1 89.88 16 MET B N 1
ATOM 1395 C CA . MET B 1 16 ? 7.984 8.422 7.277 1 89.88 16 MET B CA 1
ATOM 1396 C C . MET B 1 16 ? 7.723 8.18 8.758 1 89.88 16 MET B C 1
ATOM 1398 O O . MET B 1 16 ? 6.742 7.527 9.125 1 89.88 16 MET B O 1
ATOM 1402 N N . THR B 1 17 ? 8.562 8.719 9.57 1 87.44 17 THR B N 1
ATOM 1403 C CA . THR B 1 17 ? 8.398 8.609 11.016 1 87.44 17 THR B CA 1
ATOM 1404 C C . THR B 1 17 ? 7.371 9.617 11.516 1 87.44 17 THR B C 1
ATOM 1406 O O . THR B 1 17 ? 6.535 9.289 12.367 1 87.44 17 THR B O 1
ATOM 1409 N N . ASN B 1 18 ? 7.516 10.812 10.945 1 87.06 18 ASN B N 1
ATOM 1410 C CA . ASN B 1 18 ? 6.586 11.898 11.242 1 87.06 18 ASN B CA 1
ATOM 1411 C C . ASN B 1 18 ? 6.246 12.711 9.992 1 87.06 18 ASN B C 1
ATOM 1413 O O . ASN B 1 18 ? 6.922 13.688 9.68 1 87.06 18 ASN B O 1
ATOM 1417 N N . ALA B 1 19 ? 5.145 12.328 9.398 1 84.56 19 ALA B N 1
ATOM 1418 C CA . ALA B 1 19 ? 4.75 12.93 8.125 1 84.56 19 ALA B CA 1
ATOM 1419 C C . ALA B 1 19 ? 4.387 14.398 8.297 1 84.56 19 ALA B C 1
ATOM 1421 O O . ALA B 1 19 ? 4.379 15.164 7.328 1 84.56 19 ALA B O 1
ATOM 1422 N N . ARG B 1 20 ? 4.105 14.789 9.484 1 80.12 20 ARG B N 1
ATOM 1423 C CA . ARG B 1 20 ? 3.643 16.156 9.734 1 80.12 20 ARG B CA 1
ATOM 1424 C C . ARG B 1 20 ? 4.77 17.031 10.273 1 80.12 20 ARG B C 1
ATOM 1426 O O . ARG B 1 20 ? 4.547 18.188 10.641 1 80.12 20 ARG B O 1
ATOM 1433 N N . ALA B 1 21 ? 5.977 16.469 10.281 1 87.19 21 ALA B N 1
ATOM 1434 C CA . ALA B 1 21 ? 7.125 17.25 10.727 1 87.19 21 ALA B CA 1
ATOM 1435 C C . ALA B 1 21 ? 7.293 18.5 9.883 1 87.19 21 ALA B C 1
ATOM 1437 O O . ALA B 1 21 ? 7.23 18.453 8.656 1 87.19 21 ALA B O 1
ATOM 1438 N N . GLY B 1 22 ? 7.469 19.656 10.523 1 88.38 22 GLY B N 1
ATOM 1439 C CA . GLY B 1 22 ? 7.68 20.906 9.82 1 88.38 22 GLY B CA 1
ATOM 1440 C C . GLY B 1 22 ? 9.109 21.094 9.352 1 88.38 22 GLY B C 1
ATOM 1441 O O . GLY B 1 22 ? 10 20.328 9.734 1 88.38 22 GLY B O 1
ATOM 1442 N N . VAL B 1 23 ? 9.273 22.062 8.555 1 92.69 23 VAL B N 1
ATOM 1443 C CA . VAL B 1 23 ? 10.562 22.344 7.945 1 92.69 23 VAL B CA 1
ATOM 1444 C C . VAL B 1 23 ? 11.609 22.594 9.039 1 92.69 23 VAL B C 1
ATOM 1446 O O . VAL B 1 23 ? 12.734 22.094 8.953 1 92.69 23 VAL B O 1
ATOM 1449 N N . ALA B 1 24 ? 11.227 23.281 10.062 1 95 24 ALA B N 1
ATOM 1450 C CA . ALA B 1 24 ? 12.164 23.609 11.141 1 95 24 ALA B CA 1
ATOM 1451 C C . ALA B 1 24 ? 12.625 22.344 11.859 1 95 24 ALA B C 1
ATOM 1453 O O . ALA B 1 24 ? 13.82 22.172 12.141 1 95 24 ALA B O 1
ATOM 1454 N N . GLU B 1 25 ? 11.758 21.5 12.164 1 94.12 25 GLU B N 1
ATOM 1455 C CA . GLU B 1 25 ? 12.07 20.25 12.836 1 94.12 25 GLU B CA 1
ATOM 1456 C C . GLU B 1 25 ? 12.961 19.359 11.969 1 94.12 25 GLU B C 1
ATOM 1458 O O . GLU B 1 25 ? 13.93 18.781 12.453 1 94.12 25 GLU B O 1
ATOM 1463 N N . LEU B 1 26 ? 12.625 19.25 10.734 1 95 26 LEU B N 1
ATOM 1464 C CA . LEU B 1 26 ? 13.414 18.469 9.789 1 95 26 LEU B CA 1
ATOM 1465 C C . LEU B 1 26 ? 14.828 19.016 9.672 1 95 26 LEU B C 1
ATOM 1467 O O . LEU B 1 26 ? 15.797 18.25 9.672 1 95 26 LEU B O 1
ATOM 1471 N N . ALA B 1 27 ? 14.93 20.328 9.531 1 95.38 27 ALA B N 1
ATOM 1472 C CA . ALA B 1 27 ? 16.234 20.984 9.414 1 95.38 27 ALA B CA 1
ATOM 1473 C C . ALA B 1 27 ? 17.094 20.703 10.633 1 95.38 27 ALA B C 1
ATOM 1475 O O . ALA B 1 27 ? 18.266 20.312 10.5 1 95.38 27 ALA B O 1
ATOM 1476 N N . ALA B 1 28 ? 16.594 20.875 11.82 1 95.44 28 ALA B N 1
ATOM 1477 C CA . ALA B 1 28 ? 17.312 20.641 13.07 1 95.44 28 ALA B CA 1
ATOM 1478 C C . ALA B 1 28 ? 17.766 19.188 13.164 1 95.44 28 ALA B C 1
ATOM 1480 O O . ALA B 1 28 ? 18.922 18.922 13.531 1 95.44 28 ALA B O 1
ATOM 1481 N N . GLY B 1 29 ? 16.953 18.328 12.828 1 93.31 29 GLY B N 1
ATOM 1482 C CA . GLY B 1 29 ? 17.266 16.906 12.922 1 93.31 29 GLY B CA 1
ATOM 1483 C C . GLY B 1 29 ? 18.328 16.453 11.945 1 93.31 29 GLY B C 1
ATOM 1484 O O . GLY B 1 29 ? 19.094 15.539 12.227 1 93.31 29 GLY B O 1
ATOM 1485 N N . LEU B 1 30 ? 18.375 17.062 10.812 1 93.31 30 LEU B N 1
ATOM 1486 C CA . LEU B 1 30 ? 19.281 16.656 9.758 1 93.31 30 LEU B CA 1
ATOM 1487 C C . LEU B 1 30 ? 20.578 17.469 9.82 1 93.31 30 LEU B C 1
ATOM 1489 O O . LEU B 1 30 ? 21.562 17.109 9.172 1 93.31 30 LEU B O 1
ATOM 1493 N N . GLY B 1 31 ? 20.516 18.547 10.547 1 94.44 31 GLY B N 1
ATOM 1494 C CA . GLY B 1 31 ? 21.688 19.406 10.641 1 94.44 31 GLY B CA 1
ATOM 1495 C C . GLY B 1 31 ? 21.938 20.219 9.383 1 94.44 31 GLY B C 1
ATOM 1496 O O . GLY B 1 31 ? 23.078 20.375 8.945 1 94.44 31 GLY B O 1
ATOM 1497 N N . VAL B 1 32 ? 20.906 20.625 8.711 1 94.69 32 VAL B N 1
ATOM 1498 C CA . VAL B 1 32 ? 20.984 21.453 7.516 1 94.69 32 VAL B CA 1
ATOM 1499 C C . VAL B 1 32 ? 20.078 22.672 7.688 1 94.69 32 VAL B C 1
ATOM 1501 O O . VAL B 1 32 ? 19.344 22.781 8.672 1 94.69 32 VAL B O 1
ATOM 1504 N N . SER B 1 33 ? 20.156 23.594 6.777 1 95.81 33 SER B N 1
ATOM 1505 C CA . SER B 1 33 ? 19.375 24.828 6.879 1 95.81 33 SER B CA 1
ATOM 1506 C C . SER B 1 33 ? 17.922 24.594 6.504 1 95.81 33 SER B C 1
ATOM 1508 O O . SER B 1 33 ? 17.609 23.656 5.762 1 95.81 33 SER B O 1
ATOM 1510 N N . ARG B 1 34 ? 17.062 25.438 7.012 1 96 34 ARG B N 1
ATOM 1511 C CA . ARG B 1 34 ? 15.656 25.406 6.637 1 96 34 ARG B CA 1
ATOM 1512 C C . ARG B 1 34 ? 15.484 25.578 5.133 1 96 34 ARG B C 1
ATOM 1514 O O . ARG B 1 34 ? 14.625 24.938 4.523 1 96 34 ARG B O 1
ATOM 1521 N N . THR B 1 35 ? 16.234 26.422 4.57 1 96.44 35 THR B N 1
ATOM 1522 C CA . THR B 1 35 ? 16.172 26.688 3.139 1 96.44 35 THR B CA 1
ATOM 1523 C C . THR B 1 35 ? 16.531 25.438 2.336 1 96.44 35 THR B C 1
ATOM 1525 O O . THR B 1 35 ? 15.906 25.156 1.315 1 96.44 35 THR B O 1
ATOM 1528 N N . THR B 1 36 ? 17.516 24.766 2.824 1 95.06 36 THR B N 1
ATOM 1529 C CA . THR B 1 36 ? 17.906 23.516 2.176 1 95.06 36 THR B CA 1
ATOM 1530 C C . THR B 1 36 ? 16.766 22.5 2.193 1 95.06 36 THR B C 1
ATOM 1532 O O . THR B 1 36 ? 16.453 21.891 1.168 1 95.06 36 THR B O 1
ATOM 1535 N N . VAL B 1 37 ? 16.156 22.312 3.35 1 95.44 37 VAL B N 1
ATOM 1536 C CA . VAL B 1 37 ? 15.047 21.375 3.492 1 95.44 37 VAL B CA 1
ATOM 1537 C C . VAL B 1 37 ? 13.906 21.781 2.568 1 95.44 37 VAL B C 1
ATOM 1539 O O . VAL B 1 37 ? 13.336 20.953 1.862 1 95.44 37 VAL B O 1
ATOM 1542 N N . GLN B 1 38 ? 13.586 23.062 2.543 1 95.12 38 GLN B N 1
ATOM 1543 C CA . GLN B 1 38 ? 12.508 23.578 1.702 1 95.12 38 GLN B CA 1
ATOM 1544 C C . GLN B 1 38 ? 12.789 23.297 0.226 1 95.12 38 GLN B C 1
ATOM 1546 O O . GLN B 1 38 ? 11.898 22.859 -0.51 1 95.12 38 GLN B O 1
ATOM 1551 N N . HIS B 1 39 ? 13.969 23.609 -0.145 1 95.5 39 HIS B N 1
ATOM 1552 C CA . HIS B 1 39 ? 14.359 23.406 -1.534 1 95.5 39 HIS B CA 1
ATOM 1553 C C . HIS B 1 39 ? 14.273 21.922 -1.915 1 95.5 39 HIS B C 1
ATOM 1555 O O . HIS B 1 39 ? 13.75 21.578 -2.977 1 95.5 39 HIS B O 1
ATOM 1561 N N . ARG B 1 40 ? 14.75 21.094 -1.031 1 94.5 40 ARG B N 1
ATOM 1562 C CA . ARG B 1 40 ? 14.75 19.656 -1.312 1 94.5 40 ARG B CA 1
ATOM 1563 C C . ARG B 1 40 ? 13.32 19.125 -1.39 1 94.5 40 ARG B C 1
ATOM 1565 O O . ARG B 1 40 ? 13 18.328 -2.275 1 94.5 40 ARG B O 1
ATOM 1572 N N . LEU B 1 41 ? 12.547 19.516 -0.455 1 93.56 41 LEU B N 1
ATOM 1573 C CA . LEU B 1 41 ? 11.156 19.062 -0.448 1 93.56 41 LEU B CA 1
ATOM 1574 C C . LEU B 1 41 ? 10.438 19.516 -1.715 1 93.56 41 LEU B C 1
ATOM 1576 O O . LEU B 1 41 ? 9.719 18.734 -2.336 1 93.56 41 LEU B O 1
ATOM 1580 N N . ARG B 1 42 ? 10.602 20.766 -2.061 1 94.31 42 ARG B N 1
ATOM 1581 C CA . ARG B 1 42 ? 9.992 21.297 -3.275 1 94.31 42 ARG B CA 1
ATOM 1582 C C . ARG B 1 42 ? 10.445 20.516 -4.504 1 94.31 42 ARG B C 1
ATOM 1584 O O . ARG B 1 42 ? 9.641 20.188 -5.375 1 94.31 42 ARG B O 1
ATOM 1591 N N . ARG B 1 43 ? 11.656 20.266 -4.574 1 95 43 ARG B N 1
ATOM 1592 C CA . ARG B 1 43 ? 12.211 19.516 -5.695 1 95 43 ARG B CA 1
ATOM 1593 C C . ARG B 1 43 ? 11.625 18.109 -5.758 1 95 43 ARG B C 1
ATOM 1595 O O . ARG B 1 43 ? 11.242 17.641 -6.832 1 95 43 ARG B O 1
ATOM 1602 N N . LEU B 1 44 ? 11.617 17.438 -4.566 1 94.81 44 LEU B N 1
ATOM 1603 C CA . LEU B 1 44 ? 11.055 16.094 -4.496 1 94.81 44 LEU B CA 1
ATOM 1604 C C . LEU B 1 44 ? 9.617 16.078 -4.988 1 94.81 44 LEU B C 1
ATOM 1606 O O . LEU B 1 44 ? 9.195 15.141 -5.672 1 94.81 44 LEU B O 1
ATOM 1610 N N . GLU B 1 45 ? 8.898 17.078 -4.688 1 93.06 45 GLU B N 1
ATOM 1611 C CA . GLU B 1 45 ? 7.504 17.188 -5.10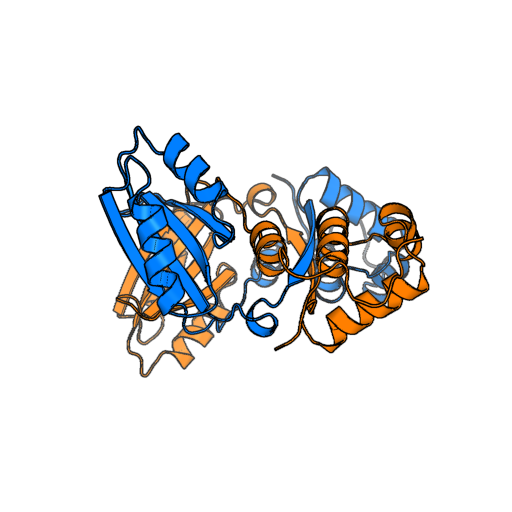5 1 93.06 45 GLU B CA 1
ATOM 1612 C C . GLU B 1 45 ? 7.402 17.516 -6.59 1 93.06 45 GLU B C 1
ATOM 1614 O O . GLU B 1 45 ? 6.637 16.891 -7.324 1 93.06 45 GLU B O 1
ATOM 1619 N N . GLU B 1 46 ? 8.148 18.469 -7.082 1 94.38 46 GLU B N 1
ATOM 1620 C CA . GLU B 1 46 ? 8.094 18.922 -8.469 1 94.38 46 GLU B CA 1
ATOM 1621 C C . GLU B 1 46 ? 8.539 17.828 -9.43 1 94.38 46 GLU B C 1
ATOM 1623 O O . GLU B 1 46 ? 8.016 17.719 -10.539 1 94.38 46 GLU B O 1
ATOM 1628 N N . GLU B 1 47 ? 9.477 17.078 -8.977 1 94.44 47 GLU B N 1
ATOM 1629 C CA . GLU B 1 47 ? 9.992 16.016 -9.828 1 94.44 47 GLU B CA 1
ATOM 1630 C C . GLU B 1 47 ? 9.117 14.773 -9.742 1 94.44 47 GLU B C 1
ATOM 1632 O O . GLU B 1 47 ? 9.375 13.773 -10.422 1 94.44 47 GLU B O 1
ATOM 1637 N N . GLY B 1 48 ? 8.141 14.773 -8.82 1 93.44 48 GLY B N 1
ATOM 1638 C CA . GLY B 1 48 ? 7.164 13.695 -8.758 1 93.44 48 GLY B CA 1
ATOM 1639 C C . GLY B 1 48 ? 7.621 12.523 -7.91 1 93.44 48 GLY B C 1
ATOM 1640 O O . GLY B 1 48 ? 7.031 11.445 -7.965 1 93.44 48 GLY B O 1
ATOM 1641 N N . ILE B 1 49 ? 8.742 12.664 -7.219 1 93.5 49 ILE B N 1
ATOM 1642 C CA . ILE B 1 49 ? 9.234 11.609 -6.336 1 93.5 49 ILE B CA 1
ATOM 1643 C C . ILE B 1 49 ? 8.312 11.484 -5.121 1 93.5 49 ILE B C 1
ATOM 1645 O O . ILE B 1 49 ? 7.863 10.383 -4.789 1 93.5 49 ILE B O 1
ATOM 1649 N N . LEU B 1 50 ? 8.125 12.586 -4.48 1 92.69 50 LEU B N 1
ATOM 1650 C CA . LEU B 1 50 ? 7.156 12.68 -3.393 1 92.69 50 LEU B CA 1
ATOM 1651 C C . LEU B 1 50 ? 5.805 13.164 -3.904 1 92.69 50 LEU B C 1
ATOM 1653 O O . LEU B 1 50 ? 5.641 14.344 -4.227 1 92.69 50 LEU B O 1
ATOM 1657 N N . VAL B 1 51 ? 4.871 12.383 -3.967 1 90.88 51 VAL B N 1
ATOM 1658 C CA . VAL B 1 51 ? 3.578 12.672 -4.578 1 90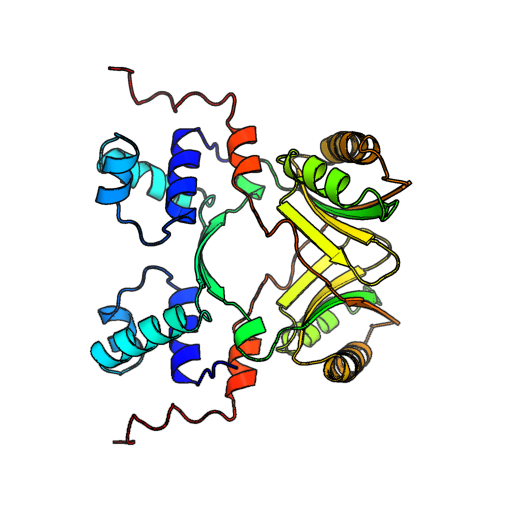.88 51 VAL B CA 1
ATOM 1659 C C . VAL B 1 51 ? 2.637 13.273 -3.535 1 90.88 51 VAL B C 1
ATOM 1661 O O . VAL B 1 51 ? 1.755 14.062 -3.867 1 90.88 51 VAL B O 1
ATOM 1664 N N . GLY B 1 52 ? 2.871 12.977 -2.289 1 88.38 52 GLY B N 1
ATOM 1665 C CA . GLY B 1 52 ? 2.035 13.461 -1.201 1 88.38 52 GLY B CA 1
ATOM 1666 C C . GLY B 1 52 ? 2.125 12.594 0.044 1 88.38 52 GLY B C 1
ATOM 1667 O O . GLY B 1 52 ? 3.127 11.914 0.26 1 88.38 52 GLY B O 1
ATOM 1668 N N . PHE B 1 53 ? 1.165 12.805 0.873 1 89.06 53 PHE B N 1
ATOM 1669 C CA . PHE B 1 53 ? 1.052 12.047 2.113 1 89.06 53 PHE B CA 1
ATOM 1670 C C . PHE B 1 53 ? -0.332 11.422 2.24 1 89.06 53 PHE B C 1
ATOM 1672 O O . PHE B 1 53 ? -1.314 11.961 1.732 1 89.06 53 PHE B O 1
ATOM 1679 N N . GLN B 1 54 ? -0.342 10.32 2.84 1 88.88 54 GLN B N 1
ATOM 1680 C CA . GLN B 1 54 ? -1.63 9.664 3.045 1 88.88 54 GLN B CA 1
ATOM 1681 C C . GLN B 1 54 ? -1.742 9.102 4.461 1 88.88 54 GLN B C 1
ATOM 1683 O O . GLN B 1 54 ? -0.753 8.633 5.027 1 88.88 54 GLN B O 1
ATOM 1688 N N . PRO B 1 55 ? -2.984 9.172 4.996 1 91.12 55 PRO B N 1
ATOM 1689 C CA . PRO B 1 55 ? -3.174 8.539 6.297 1 91.12 55 PRO B CA 1
ATOM 1690 C C . PRO B 1 55 ? -3.123 7.012 6.223 1 91.12 55 PRO B C 1
ATOM 1692 O O . PRO B 1 55 ? -3.564 6.426 5.23 1 91.12 55 PRO B O 1
ATOM 1695 N N . ILE B 1 56 ? -2.588 6.453 7.184 1 91.62 56 ILE B N 1
ATOM 1696 C CA . ILE B 1 56 ? -2.58 5 7.34 1 91.62 56 ILE B CA 1
ATOM 1697 C C . ILE B 1 56 ? -3.744 4.57 8.234 1 91.62 56 ILE B C 1
ATOM 1699 O O . ILE B 1 56 ? -3.791 4.922 9.414 1 91.62 56 ILE B O 1
ATOM 1703 N N . ILE B 1 57 ? -4.609 3.803 7.59 1 93.31 57 ILE B N 1
ATOM 1704 C CA . ILE B 1 57 ? -5.816 3.395 8.297 1 93.31 57 ILE B CA 1
ATOM 1705 C C . ILE B 1 57 ? -5.734 1.909 8.648 1 93.31 57 ILE B C 1
ATOM 1707 O O . ILE B 1 57 ? -5.418 1.082 7.789 1 93.31 57 ILE B O 1
ATOM 1711 N N . ASN B 1 58 ? -6.004 1.611 9.898 1 93.94 58 ASN B N 1
ATOM 1712 C CA . ASN B 1 58 ? -6.074 0.224 10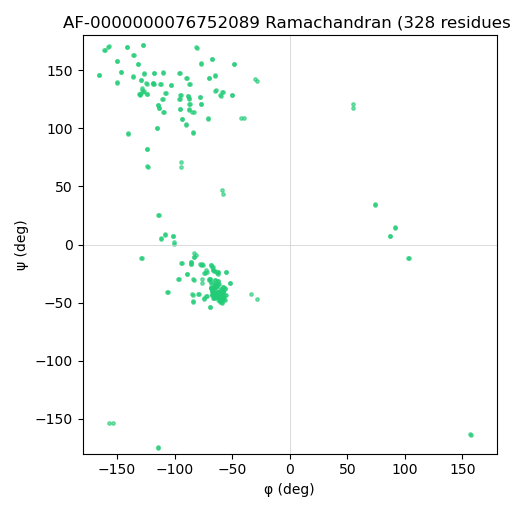.352 1 93.94 58 ASN B CA 1
ATOM 1713 C C . ASN B 1 58 ? -7.484 -0.336 10.219 1 93.94 58 ASN B C 1
ATOM 1715 O O . ASN B 1 58 ? -8.328 -0.119 11.094 1 93.94 58 ASN B O 1
ATOM 1719 N N . LEU B 1 59 ? -7.66 -1.114 9.227 1 93.44 59 LEU B N 1
ATOM 1720 C CA . LEU B 1 59 ? -9 -1.605 8.906 1 93.44 59 LEU B CA 1
ATOM 1721 C C . LEU B 1 59 ? -9.438 -2.67 9.906 1 93.44 59 LEU B C 1
ATOM 1723 O O . LEU B 1 59 ? -10.633 -2.891 10.094 1 93.44 59 LEU B O 1
ATOM 1727 N N . SER B 1 60 ? -8.5 -3.324 10.516 1 92.19 60 SER B N 1
ATOM 1728 C CA . SER B 1 60 ? -8.828 -4.402 11.445 1 92.19 60 SER B CA 1
ATOM 1729 C C . SER B 1 60 ? -9.586 -3.873 12.656 1 92.19 60 SER B C 1
ATOM 1731 O O . SER B 1 60 ? -10.43 -4.57 13.219 1 92.19 60 SER B O 1
ATOM 1733 N N . VAL B 1 61 ? -9.336 -2.688 13.039 1 91.56 61 VAL B N 1
ATOM 1734 C CA . VAL B 1 61 ? -9.914 -2.135 14.258 1 91.56 61 VAL B CA 1
ATOM 1735 C C . VAL B 1 61 ? -11.32 -1.615 13.977 1 91.56 61 VAL B C 1
ATOM 1737 O O . VAL B 1 61 ? -12.086 -1.328 14.906 1 91.56 61 VAL B O 1
ATOM 1740 N N . ILE B 1 62 ? -11.641 -1.552 12.68 1 89.81 62 ILE B N 1
ATOM 1741 C CA . ILE B 1 62 ? -12.977 -1.038 12.375 1 89.81 62 ILE B CA 1
ATOM 1742 C C . ILE B 1 62 ? -13.828 -2.148 11.773 1 89.81 62 ILE B C 1
ATOM 1744 O O . ILE B 1 62 ? -14.617 -1.902 10.852 1 89.81 62 ILE B O 1
ATOM 1748 N N . GLY B 1 63 ? -13.547 -3.297 12.039 1 90.19 63 GLY B N 1
ATOM 1749 C CA . GLY B 1 63 ? -14.414 -4.422 11.727 1 90.19 63 GLY B CA 1
ATOM 1750 C C . GLY B 1 63 ? -14.117 -5.043 10.375 1 90.19 63 GLY B C 1
ATOM 1751 O O . GLY B 1 63 ? -14.977 -5.715 9.789 1 90.19 63 GLY B O 1
ATOM 1752 N N . LEU B 1 64 ? -12.977 -4.707 9.812 1 92.81 64 LEU B N 1
ATOM 1753 C CA . LEU B 1 64 ? -12.562 -5.277 8.531 1 92.81 64 LEU B CA 1
ATOM 1754 C C . LEU B 1 64 ? -11.195 -5.949 8.664 1 92.81 64 LEU B C 1
ATOM 1756 O O . LEU B 1 64 ? -10.234 -5.551 8 1 92.81 64 LEU B O 1
ATOM 1760 N N . PRO B 1 65 ? -11.109 -6.992 9.375 1 92.5 65 PRO B N 1
ATOM 1761 C CA . PRO B 1 65 ? -9.828 -7.609 9.711 1 92.5 65 PRO B CA 1
ATOM 1762 C C . PRO B 1 65 ? -9.336 -8.578 8.633 1 92.5 65 PRO B C 1
ATOM 1764 O O . PRO B 1 65 ? -8.156 -8.953 8.625 1 92.5 65 PRO B O 1
ATOM 1767 N N . VAL B 1 66 ? -10.211 -8.969 7.785 1 94 66 VAL B N 1
ATOM 1768 C CA . VAL B 1 66 ? -9.867 -10.016 6.836 1 94 66 VAL B CA 1
ATOM 1769 C C . VAL B 1 66 ? -9.422 -9.391 5.516 1 94 66 VAL B C 1
ATOM 1771 O O . VAL B 1 66 ? -10.117 -8.547 4.953 1 94 66 VAL B O 1
ATOM 1774 N N . GLN B 1 67 ? -8.25 -9.781 5.109 1 95.12 67 GLN B N 1
ATOM 1775 C CA . GLN B 1 67 ? -7.762 -9.391 3.793 1 95.12 67 GLN B CA 1
ATOM 1776 C C . GLN B 1 67 ? -7.531 -10.602 2.902 1 95.12 67 GLN B C 1
ATOM 1778 O O . GLN B 1 67 ? -7.152 -11.672 3.387 1 95.12 67 GLN B O 1
ATOM 1783 N N . ALA B 1 68 ? -7.762 -10.367 1.603 1 95.44 68 ALA B N 1
ATOM 1784 C CA . ALA B 1 68 ? -7.586 -11.453 0.646 1 95.44 68 ALA B CA 1
ATOM 1785 C C . ALA B 1 68 ? -7.168 -10.922 -0.722 1 95.44 68 ALA B C 1
ATOM 1787 O O . ALA B 1 68 ? -7.352 -9.742 -1.017 1 95.44 68 ALA B O 1
ATOM 1788 N N . LEU B 1 69 ? -6.578 -11.797 -1.452 1 95.19 69 LEU B N 1
ATOM 1789 C CA . LEU B 1 69 ? -6.285 -11.562 -2.861 1 95.19 69 LEU B CA 1
ATOM 1790 C C . LEU B 1 69 ? -7.145 -12.453 -3.752 1 95.19 69 LEU B C 1
ATOM 1792 O O . LEU B 1 69 ? -7.16 -13.68 -3.582 1 95.19 69 LEU B O 1
ATOM 1796 N N . VAL B 1 70 ? -7.832 -11.852 -4.645 1 95.56 70 VAL B N 1
ATOM 1797 C CA . VAL B 1 70 ? -8.656 -12.586 -5.602 1 95.56 70 VAL B CA 1
ATOM 1798 C C . VAL B 1 70 ? -8.047 -12.484 -6.996 1 95.56 70 VAL B C 1
ATOM 1800 O O . VAL B 1 70 ? -7.977 -11.398 -7.574 1 95.56 70 VAL B O 1
ATOM 1803 N N . SER B 1 71 ? -7.609 -13.586 -7.477 1 95.12 71 SER B N 1
ATOM 1804 C CA . SER B 1 71 ? -7.094 -13.656 -8.836 1 95.12 71 SER B CA 1
ATOM 1805 C C . SER B 1 71 ? -8.211 -13.93 -9.836 1 95.12 71 SER B C 1
ATOM 1807 O O . SER B 1 71 ? -9.062 -14.797 -9.609 1 95.12 71 SER B O 1
ATOM 1809 N N . LEU B 1 72 ? -8.164 -13.227 -10.969 1 96.88 72 LEU B N 1
ATOM 1810 C CA . LEU B 1 72 ? -9.211 -13.367 -11.977 1 96.88 72 LEU B CA 1
ATOM 1811 C C . LEU B 1 72 ? -8.617 -13.766 -13.328 1 96.88 72 LEU B C 1
ATOM 1813 O O . LEU B 1 72 ? -7.609 -13.195 -13.758 1 96.88 72 LEU B O 1
ATOM 1817 N N . GLU B 1 73 ? -9.164 -14.773 -13.898 1 96.31 73 GLU B N 1
ATOM 1818 C CA . GLU B 1 73 ? -9.031 -15.023 -15.328 1 96.31 73 GLU B CA 1
ATOM 1819 C C . GLU B 1 73 ? -10.219 -14.453 -16.094 1 96.31 73 GLU B C 1
ATOM 1821 O O . GLU B 1 73 ? -11.375 -14.734 -15.766 1 96.31 73 GLU B O 1
ATOM 1826 N N . ILE B 1 74 ? -9.914 -13.672 -17.109 1 96.5 74 ILE B N 1
ATOM 1827 C CA . ILE B 1 74 ? -11.016 -12.93 -17.719 1 96.5 74 ILE B CA 1
ATOM 1828 C C . ILE B 1 74 ? -10.922 -13.008 -19.234 1 96.5 74 ILE B C 1
ATOM 1830 O O . ILE B 1 74 ? -9.914 -13.461 -19.781 1 96.5 74 ILE B O 1
ATOM 1834 N N . ASP B 1 75 ? -12.039 -12.68 -19.906 1 95.25 75 ASP B N 1
ATOM 1835 C CA . ASP B 1 75 ? -12.008 -12.281 -21.297 1 95.25 75 ASP B CA 1
ATOM 1836 C C . ASP B 1 75 ? -11.391 -10.898 -21.469 1 95.25 75 ASP B C 1
ATOM 1838 O O . ASP B 1 75 ? -11.992 -9.891 -21.078 1 95.25 75 ASP B O 1
ATOM 1842 N N . GLN B 1 76 ? -10.227 -10.875 -22 1 91.44 76 GLN B N 1
ATOM 1843 C CA . GLN B 1 76 ? -9.445 -9.641 -22.078 1 91.44 76 GLN B CA 1
ATOM 1844 C C . GLN B 1 76 ? -10.227 -8.531 -22.781 1 91.44 76 GLN B C 1
ATOM 1846 O O . GLN B 1 76 ? -10.008 -7.352 -22.5 1 91.44 76 GLN B O 1
ATOM 1851 N N . ARG B 1 77 ? -11.25 -8.906 -23.656 1 93.44 77 ARG B N 1
ATOM 1852 C CA . ARG B 1 77 ? -12.078 -7.934 -24.359 1 93.44 77 ARG B CA 1
ATOM 1853 C C . ARG B 1 77 ? -12.984 -7.18 -23.391 1 93.44 77 ARG B C 1
ATOM 1855 O O . ARG B 1 77 ? -13.43 -6.07 -23.688 1 93.44 77 ARG B O 1
ATOM 1862 N N . GLU B 1 78 ? -13.141 -7.766 -22.172 1 96.06 78 GLU B N 1
ATOM 1863 C CA . GLU B 1 78 ? -14.086 -7.195 -21.219 1 96.06 78 GLU B CA 1
ATOM 1864 C C . GLU B 1 78 ? -13.367 -6.52 -20.062 1 96.06 78 GLU B C 1
ATOM 1866 O O . GLU B 1 78 ? -13.992 -6.145 -19.062 1 96.06 78 GLU B O 1
ATOM 1871 N N . MET B 1 79 ? -12.141 -6.387 -20.109 1 95.19 79 MET B N 1
ATOM 1872 C CA . MET B 1 79 ? -11.312 -5.902 -19.016 1 95.19 79 MET B CA 1
ATOM 1873 C C . MET B 1 79 ? -11.789 -4.527 -18.547 1 95.19 79 MET B C 1
ATOM 1875 O O . MET B 1 79 ? -11.984 -4.305 -17.359 1 95.19 79 MET B O 1
ATOM 1879 N N . PRO B 1 80 ? -12.031 -3.582 -19.531 1 96 80 PRO B N 1
ATOM 1880 C CA . PRO B 1 80 ? -12.477 -2.27 -19.047 1 96 80 PRO B CA 1
ATOM 1881 C C . PRO B 1 80 ? -13.781 -2.342 -18.25 1 96 80 PRO B C 1
ATOM 1883 O O . PRO B 1 80 ? -13.914 -1.687 -17.219 1 96 80 PRO B O 1
ATOM 1886 N N . THR B 1 81 ? -14.664 -3.164 -18.688 1 96.56 81 THR B N 1
ATOM 1887 C CA . THR B 1 81 ? -15.945 -3.332 -18.016 1 96.56 81 THR B CA 1
ATOM 1888 C C . THR B 1 81 ? -15.758 -3.975 -16.641 1 96.56 81 THR B C 1
ATOM 1890 O O . THR B 1 81 ? -16.422 -3.588 -15.68 1 96.56 81 THR B O 1
ATOM 1893 N N . ILE B 1 82 ? -14.891 -4.895 -16.594 1 97.56 82 ILE B N 1
ATOM 1894 C CA . ILE B 1 82 ? -14.609 -5.598 -15.344 1 97.56 82 ILE B CA 1
ATOM 1895 C C . ILE B 1 82 ? -13.984 -4.633 -14.336 1 97.56 82 ILE B C 1
ATOM 1897 O O . ILE B 1 82 ? -14.383 -4.605 -13.164 1 97.56 82 ILE B O 1
ATOM 1901 N N . ILE B 1 83 ? -13.055 -3.834 -14.797 1 97.94 83 ILE B N 1
ATOM 1902 C CA . ILE B 1 83 ? -12.398 -2.859 -13.938 1 97.94 83 ILE B CA 1
ATOM 1903 C C . ILE B 1 83 ? -13.43 -1.871 -13.398 1 97.94 83 ILE B C 1
ATOM 1905 O O . ILE B 1 83 ? -13.414 -1.537 -12.211 1 97.94 83 ILE B O 1
ATOM 1909 N N . ASP B 1 84 ? -14.297 -1.459 -14.242 1 97.62 84 ASP B N 1
ATOM 1910 C CA . ASP B 1 84 ? -15.352 -0.542 -13.828 1 97.62 84 ASP B CA 1
ATOM 1911 C C . ASP B 1 84 ? -16.25 -1.186 -12.773 1 97.62 84 ASP B C 1
ATOM 1913 O O . ASP B 1 84 ? -16.625 -0.54 -11.789 1 97.62 84 ASP B O 1
ATOM 1917 N N . GLY B 1 85 ? -16.594 -2.404 -12.969 1 97.5 85 GLY B N 1
ATOM 1918 C CA . GLY B 1 85 ? -17.391 -3.137 -11.992 1 97.5 85 GLY B CA 1
ATOM 1919 C C . GLY B 1 85 ? -16.688 -3.281 -10.648 1 97.5 85 GLY B C 1
ATOM 1920 O O . GLY B 1 85 ? -17.312 -3.135 -9.602 1 97.5 85 GLY B O 1
ATOM 1921 N N . LEU B 1 86 ? -15.391 -3.602 -10.695 1 98.12 86 LEU B N 1
ATOM 1922 C CA . LEU B 1 86 ? -14.602 -3.742 -9.477 1 98.12 86 LEU B CA 1
ATOM 1923 C C . LEU B 1 86 ? -14.516 -2.416 -8.727 1 98.12 86 LEU B C 1
ATOM 1925 O O . LEU B 1 86 ? -14.477 -2.395 -7.496 1 98.12 86 LEU B O 1
ATOM 1929 N N . ARG B 1 87 ? -14.453 -1.354 -9.508 1 97.69 87 ARG B N 1
ATOM 1930 C CA . ARG B 1 87 ? -14.375 -0.018 -8.922 1 97.69 87 ARG B CA 1
ATOM 1931 C C . ARG B 1 87 ? -15.617 0.29 -8.094 1 97.69 87 ARG B C 1
ATOM 1933 O O . ARG B 1 87 ? -15.555 1.069 -7.141 1 97.69 87 ARG B O 1
ATOM 1940 N N . GLU B 1 88 ? -16.703 -0.333 -8.344 1 96.81 88 GLU B N 1
ATOM 1941 C CA . GLU B 1 88 ? -17.969 -0.076 -7.664 1 96.81 88 GLU B CA 1
ATOM 1942 C C . GLU B 1 88 ? -18.062 -0.876 -6.371 1 96.81 88 GLU B C 1
ATOM 1944 O O . GLU B 1 88 ? -18.969 -0.643 -5.559 1 96.81 88 GLU B O 1
ATOM 1949 N N . LEU B 1 89 ? -17.266 -1.821 -6.172 1 96.94 89 LEU B N 1
ATOM 1950 C CA . LEU B 1 89 ? -17.281 -2.635 -4.961 1 96.94 89 LEU B CA 1
ATOM 1951 C C . LEU B 1 89 ? -16.422 -1.996 -3.871 1 96.94 89 LEU B C 1
ATOM 1953 O O . LEU B 1 89 ? -15.203 -1.922 -3.996 1 96.94 89 LEU B O 1
ATOM 1957 N N . PRO B 1 90 ? -16.984 -1.611 -2.799 1 96.31 90 PRO B N 1
ATOM 1958 C CA . PRO B 1 90 ? -16.25 -0.884 -1.759 1 96.31 90 PRO B CA 1
ATOM 1959 C C . PRO B 1 90 ? -15.164 -1.728 -1.104 1 96.31 90 PRO B C 1
ATOM 1961 O O . PRO B 1 90 ? -14.172 -1.185 -0.607 1 96.31 90 PRO B O 1
ATOM 1964 N N . GLU B 1 91 ? -15.289 -2.984 -1.161 1 97.06 91 GLU B N 1
ATOM 1965 C CA . GLU B 1 91 ? -14.359 -3.893 -0.5 1 97.06 91 GLU B CA 1
ATOM 1966 C C . GLU B 1 91 ? -13.039 -3.984 -1.267 1 97.06 91 GLU B C 1
ATOM 1968 O O . GLU B 1 91 ? -12.047 -4.492 -0.744 1 97.06 91 GLU B O 1
ATOM 1973 N N . VAL B 1 92 ? -13.07 -3.557 -2.533 1 98 92 VAL B N 1
ATOM 1974 C CA . VAL B 1 92 ? -11.875 -3.635 -3.371 1 98 92 VAL B CA 1
ATOM 1975 C C . VAL B 1 92 ? -10.914 -2.51 -3.004 1 98 92 VAL B C 1
ATOM 1977 O O . VAL B 1 92 ? -11.234 -1.33 -3.156 1 98 92 VAL B O 1
ATOM 1980 N N . LEU B 1 93 ? -9.711 -2.932 -2.609 1 97.44 93 LEU B N 1
ATOM 1981 C CA . LEU B 1 93 ? -8.711 -1.968 -2.162 1 97.44 93 LEU B CA 1
ATOM 1982 C C . LEU B 1 93 ? -7.75 -1.614 -3.293 1 97.44 93 LEU B C 1
ATOM 1984 O O . LEU B 1 93 ? -7.199 -0.512 -3.324 1 97.44 93 LEU B O 1
ATOM 1988 N N . GLU B 1 94 ? -7.555 -2.549 -4.168 1 97.56 94 GLU B N 1
ATOM 1989 C CA . GLU B 1 94 ? -6.586 -2.387 -5.25 1 97.56 94 GLU B CA 1
ATOM 1990 C C . GLU B 1 94 ? -6.785 -3.441 -6.336 1 97.56 94 GLU B C 1
ATOM 1992 O O . GLU B 1 94 ? -7.16 -4.578 -6.039 1 97.56 94 GLU B O 1
ATOM 1997 N N . VAL B 1 95 ? -6.527 -3.027 -7.574 1 98 95 VAL B N 1
ATOM 1998 C CA . VAL B 1 95 ? -6.535 -3.961 -8.695 1 98 95 VAL B CA 1
ATOM 1999 C C . VAL B 1 95 ? -5.262 -3.795 -9.516 1 98 95 VAL B C 1
ATOM 2001 O O . VAL B 1 95 ? -4.898 -2.678 -9.891 1 98 95 VAL B O 1
ATOM 2004 N N . ARG B 1 96 ? -4.641 -4.898 -9.758 1 96.75 96 ARG B N 1
ATOM 2005 C CA . ARG B 1 96 ? -3.447 -4.922 -10.594 1 96.75 96 ARG B CA 1
ATOM 2006 C C . ARG B 1 96 ? -3.656 -5.797 -11.828 1 96.75 96 ARG B C 1
ATOM 2008 O O . ARG B 1 96 ? -4.27 -6.863 -11.734 1 96.75 96 ARG B O 1
ATOM 2015 N N . ILE B 1 97 ? -3.156 -5.285 -12.922 1 96.44 97 ILE B N 1
ATOM 2016 C CA . ILE B 1 97 ? -3.035 -6.121 -14.109 1 96.44 97 ILE B CA 1
ATOM 2017 C C . ILE B 1 97 ? -1.706 -6.867 -14.086 1 96.44 97 ILE B C 1
ATOM 2019 O O . ILE B 1 97 ? -0.646 -6.258 -13.922 1 96.44 97 ILE B O 1
ATOM 2023 N N . GLN B 1 98 ? -1.822 -8.094 -14.211 1 93.69 98 GLN B N 1
ATOM 2024 C CA . GLN B 1 98 ? -0.633 -8.938 -14.094 1 93.69 98 GLN B CA 1
ATOM 2025 C C . GLN B 1 98 ? -0.247 -9.539 -15.438 1 93.69 98 GLN B C 1
ATOM 2027 O O . GLN B 1 98 ? -1.114 -9.828 -16.266 1 93.69 98 GLN B O 1
ATOM 2032 N N . ALA B 1 99 ? 1.05 -9.734 -15.633 1 88.69 99 ALA B N 1
ATOM 2033 C CA . ALA B 1 99 ? 1.578 -10.492 -16.766 1 88.69 99 ALA B CA 1
ATOM 2034 C C . ALA B 1 99 ? 1.812 -11.953 -16.375 1 88.69 99 ALA B C 1
ATOM 2036 O O . ALA B 1 99 ? 2.949 -12.367 -16.141 1 88.69 99 ALA B O 1
ATOM 2037 N N . GLY B 1 100 ? 0.941 -12.711 -16.172 1 82.38 100 GLY B N 1
ATOM 2038 C CA . GLY B 1 100 ? 1.047 -14.109 -15.781 1 82.38 100 GLY B CA 1
ATOM 2039 C C . GLY B 1 100 ? -0.181 -14.922 -16.141 1 82.38 100 GLY B C 1
ATOM 2040 O O . GLY B 1 100 ? -0.87 -14.617 -17.125 1 82.38 100 GLY B O 1
ATOM 2041 N N . ARG B 1 101 ? -0.35 -15.945 -15.359 1 79.38 101 ARG B N 1
ATOM 2042 C CA . ARG B 1 101 ? -1.468 -16.844 -15.617 1 79.38 101 ARG B CA 1
ATOM 2043 C C . ARG B 1 101 ? -2.801 -16.156 -15.336 1 79.38 101 ARG B C 1
ATOM 2045 O O . ARG B 1 101 ? -3.762 -16.328 -16.094 1 79.38 101 ARG B O 1
ATOM 2052 N N . GLU B 1 102 ? -2.734 -15.359 -14.289 1 87.81 102 GLU B N 1
ATOM 2053 C CA . GLU B 1 102 ? -3.941 -14.594 -13.977 1 87.81 102 GLU B CA 1
ATOM 2054 C C . GLU B 1 102 ? -3.881 -13.195 -14.578 1 87.81 102 GLU B C 1
ATOM 2056 O O . GLU B 1 102 ? -2.801 -12.617 -14.719 1 87.81 102 GLU B O 1
ATOM 2061 N N . ASP B 1 103 ? -5.055 -12.695 -14.953 1 94.31 103 ASP B N 1
ATOM 2062 C CA . ASP B 1 103 ? -5.133 -11.406 -15.633 1 94.31 103 ASP B CA 1
ATOM 2063 C C . ASP B 1 103 ? -5.16 -10.25 -14.625 1 94.31 103 ASP B C 1
ATOM 2065 O O . ASP B 1 103 ? -4.453 -9.258 -14.797 1 94.31 103 ASP B O 1
ATOM 2069 N N . LEU B 1 104 ? -5.949 -10.477 -13.586 1 96.94 104 LEU B N 1
ATOM 2070 C CA . LEU B 1 104 ? -6.117 -9.43 -12.578 1 96.94 104 LEU B CA 1
ATOM 2071 C C . LEU B 1 104 ? -5.883 -9.984 -11.18 1 96.94 104 LEU B C 1
ATOM 2073 O O . LEU B 1 104 ? -6.289 -11.102 -10.875 1 96.94 104 LEU B O 1
ATOM 2077 N N . LEU B 1 105 ? -5.273 -9.234 -10.375 1 96.62 105 LEU B N 1
ATOM 2078 C CA . LEU B 1 105 ? -5.16 -9.484 -8.945 1 96.62 105 LEU B CA 1
ATOM 2079 C C . LEU B 1 105 ? -5.891 -8.414 -8.148 1 96.62 105 LEU B C 1
ATOM 2081 O O . LEU B 1 105 ? -5.555 -7.227 -8.242 1 96.62 105 LEU B O 1
ATOM 2085 N N . VAL B 1 106 ? -6.844 -8.828 -7.387 1 97.56 106 VAL B N 1
ATOM 2086 C CA . VAL B 1 106 ? -7.719 -7.906 -6.664 1 97.56 106 VAL B CA 1
ATOM 2087 C C . VAL B 1 106 ? -7.484 -8.039 -5.16 1 97.56 106 VAL B C 1
ATOM 2089 O O . VAL B 1 106 ? -7.691 -9.117 -4.59 1 97.56 106 VAL B O 1
ATOM 2092 N N . HIS B 1 107 ? -7.043 -7.012 -4.547 1 97.25 107 HIS B N 1
ATOM 2093 C CA . HIS B 1 107 ? -6.895 -6.953 -3.098 1 97.25 107 HIS B CA 1
ATOM 2094 C C . HIS B 1 107 ? -8.18 -6.473 -2.43 1 97.25 107 HIS B C 1
ATOM 2096 O O . HIS B 1 107 ? -8.703 -5.406 -2.766 1 97.25 107 HIS B O 1
ATOM 2102 N N . VAL B 1 108 ? -8.664 -7.227 -1.463 1 97.75 108 VAL B N 1
ATOM 2103 C CA . VAL B 1 108 ? -9.945 -6.875 -0.853 1 97.75 108 VAL B CA 1
ATOM 2104 C C . VAL B 1 108 ? -9.82 -6.914 0.668 1 97.75 108 VAL B C 1
ATOM 2106 O O . VAL B 1 108 ? -8.93 -7.578 1.207 1 97.75 108 VAL B O 1
ATOM 2109 N N . ALA B 1 109 ? -10.625 -6.211 1.348 1 97.25 109 ALA B N 1
ATOM 2110 C CA . ALA B 1 109 ? -10.82 -6.254 2.797 1 97.25 109 ALA B CA 1
ATOM 2111 C C . ALA B 1 109 ? -12.281 -6.469 3.152 1 97.25 109 ALA B C 1
ATOM 2113 O O . ALA B 1 109 ? -13.172 -5.8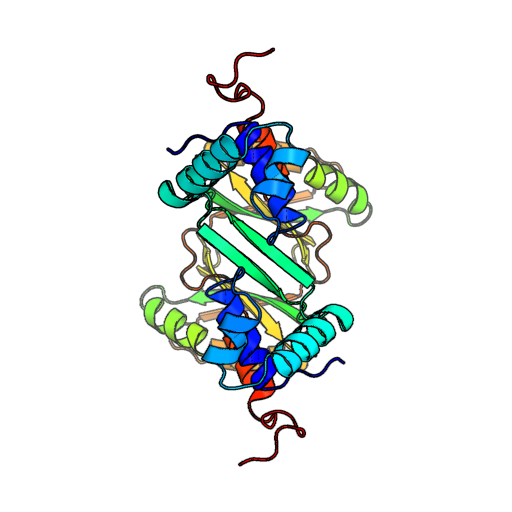28 2.578 1 97.25 109 ALA B O 1
ATOM 2114 N N . ILE B 1 110 ? -12.508 -7.391 4.027 1 95.25 110 ILE B N 1
ATOM 2115 C CA . ILE B 1 110 ? -13.867 -7.762 4.391 1 95.25 110 ILE B CA 1
ATOM 2116 C C . ILE B 1 110 ? -13.945 -8.047 5.891 1 95.25 110 ILE B C 1
ATOM 2118 O O . ILE B 1 110 ? -12.914 -8.125 6.562 1 95.25 110 ILE B O 1
ATOM 2122 N N . ALA B 1 111 ? -15.18 -8.188 6.375 1 92.88 111 ALA B N 1
ATOM 2123 C CA . ALA B 1 111 ? -15.398 -8.344 7.812 1 92.88 111 ALA B CA 1
ATOM 2124 C C . ALA B 1 111 ? -15.203 -9.797 8.242 1 92.88 111 ALA B C 1
ATOM 2126 O O . ALA B 1 111 ? -14.852 -10.07 9.391 1 92.88 111 ALA B O 1
ATOM 2127 N N . SER B 1 112 ? -15.508 -10.711 7.312 1 91.56 112 SER B N 1
ATOM 2128 C CA . SER B 1 112 ? -15.461 -12.125 7.656 1 91.56 112 SER B CA 1
ATOM 2129 C C . SER B 1 112 ? -15.281 -12.992 6.41 1 91.56 112 SER B C 1
ATOM 2131 O O . SER B 1 112 ? -15.383 -12.5 5.285 1 91.56 112 SER B O 1
ATOM 2133 N N . LEU B 1 113 ? -15.039 -14.25 6.66 1 88.62 113 LEU B N 1
ATOM 2134 C CA . LEU B 1 113 ? -14.906 -15.203 5.562 1 88.62 113 LEU B CA 1
ATOM 2135 C C . LEU B 1 113 ? -16.219 -15.344 4.801 1 88.62 113 LEU B C 1
ATOM 2137 O O . LEU B 1 113 ? -16.219 -15.516 3.58 1 88.62 113 LEU B O 1
ATOM 2141 N N . GLU B 1 114 ? -17.297 -15.227 5.543 1 90.56 114 GLU B N 1
ATOM 2142 C CA . GLU B 1 114 ? -18.609 -15.32 4.922 1 90.56 114 GLU B CA 1
ATOM 2143 C C . GLU B 1 114 ? -18.812 -14.211 3.896 1 90.56 114 GLU B C 1
ATOM 2145 O O . GLU B 1 114 ? -19.422 -14.43 2.848 1 90.56 114 GLU B O 1
ATOM 2150 N N . GLU B 1 115 ? -18.266 -13.078 4.156 1 92.62 115 GLU B N 1
ATOM 2151 C CA . GLU B 1 115 ? -18.422 -11.938 3.264 1 92.62 115 GLU B CA 1
ATOM 2152 C C . GLU B 1 115 ? -17.609 -12.117 1.983 1 92.62 115 GLU B C 1
ATOM 2154 O O . GLU B 1 115 ? -17.922 -11.516 0.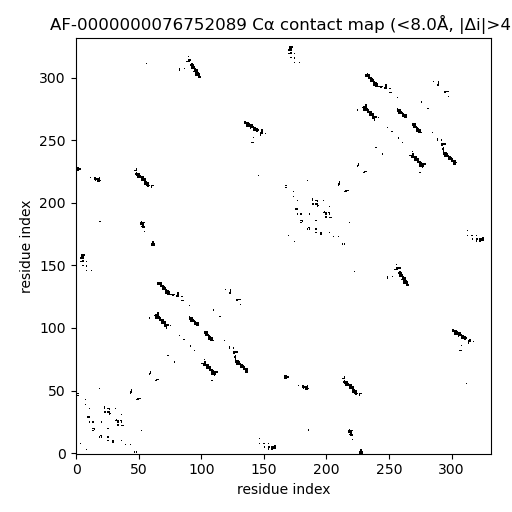954 1 92.62 115 GLU B O 1
ATOM 2159 N N . LEU B 1 116 ? -16.594 -12.977 2.105 1 91.81 116 LEU B N 1
ATOM 2160 C CA . LEU B 1 116 ? -15.805 -13.25 0.911 1 91.81 116 LEU B CA 1
ATOM 2161 C C . LEU B 1 116 ? -16.641 -13.961 -0.148 1 91.81 116 LEU B C 1
ATOM 2163 O O . LEU B 1 116 ? -16.516 -13.664 -1.34 1 91.81 116 LEU B O 1
ATOM 2167 N N . GLN B 1 117 ? -17.406 -14.852 0.305 1 90.5 117 GLN B N 1
ATOM 2168 C CA . GLN B 1 117 ? -18.266 -15.57 -0.625 1 90.5 117 GLN B CA 1
ATOM 2169 C C . GLN B 1 117 ? -19.188 -14.609 -1.367 1 90.5 117 GLN B C 1
ATOM 2171 O O . GLN B 1 117 ? -19.375 -14.727 -2.582 1 90.5 117 GLN B O 1
ATOM 2176 N N . ARG B 1 118 ? -19.766 -13.727 -0.62 1 92.44 118 ARG B N 1
ATOM 2177 C CA . ARG B 1 118 ? -20.656 -12.742 -1.223 1 92.44 118 ARG B CA 1
ATOM 2178 C C . ARG B 1 118 ? -19.906 -11.867 -2.223 1 92.44 118 ARG B C 1
ATOM 2180 O O . ARG B 1 118 ? -20.391 -11.617 -3.324 1 92.44 118 ARG B O 1
ATOM 2187 N N . LEU B 1 119 ? -18.766 -11.414 -1.822 1 94.81 119 LEU B N 1
ATOM 2188 C CA . LEU B 1 119 ? -17.969 -10.555 -2.688 1 94.81 119 LEU B CA 1
ATOM 2189 C C . LEU B 1 119 ? -17.547 -11.297 -3.953 1 94.81 119 LEU B C 1
ATOM 2191 O O . LEU B 1 119 ? -17.641 -10.75 -5.055 1 94.81 119 LEU B O 1
ATOM 2195 N N . THR B 1 120 ? -17.109 -12.531 -3.807 1 94.44 120 THR B N 1
ATOM 2196 C CA . THR B 1 120 ? -16.688 -13.328 -4.953 1 94.44 120 THR B CA 1
ATOM 2197 C C . THR B 1 120 ? -17.844 -13.594 -5.895 1 94.44 120 THR B C 1
ATOM 2199 O O . THR B 1 120 ? -17.688 -13.609 -7.113 1 94.44 120 THR B O 1
ATOM 2202 N N . ALA B 1 121 ? -19.016 -13.773 -5.32 1 94.25 121 ALA B N 1
ATOM 2203 C CA . ALA B 1 121 ? -20.219 -13.938 -6.145 1 94.25 121 ALA B CA 1
ATOM 2204 C C . ALA B 1 121 ? -20.484 -12.688 -6.977 1 94.25 121 ALA B C 1
ATOM 2206 O O . ALA B 1 121 ? -20.828 -12.781 -8.156 1 94.25 121 ALA B O 1
ATOM 2207 N N . ALA B 1 122 ? -20.297 -11.531 -6.34 1 95.62 122 ALA B N 1
ATOM 2208 C CA . ALA B 1 122 ? -20.484 -10.266 -7.039 1 95.62 122 ALA B CA 1
ATOM 2209 C C . ALA B 1 122 ? -19.469 -10.109 -8.164 1 95.62 122 ALA B C 1
ATOM 2211 O O . ALA B 1 122 ? -19.797 -9.609 -9.242 1 95.62 122 ALA B O 1
ATOM 2212 N N . ILE B 1 123 ? -18.281 -10.562 -7.969 1 96.69 123 ILE B N 1
ATOM 2213 C CA . ILE B 1 123 ? -17.203 -10.445 -8.945 1 96.69 123 ILE B CA 1
ATOM 2214 C C . ILE B 1 123 ? -17.469 -11.398 -10.117 1 96.69 123 ILE B C 1
ATOM 2216 O O . ILE B 1 123 ? -17.312 -11.023 -11.281 1 96.69 123 ILE B O 1
ATOM 2220 N N . VAL B 1 124 ? -17.859 -12.594 -9.836 1 94.62 124 VAL B N 1
ATOM 2221 C CA . VAL B 1 124 ? -18.094 -13.617 -10.844 1 94.62 124 VAL B CA 1
ATOM 2222 C C . VAL B 1 124 ? -19.234 -13.18 -11.766 1 94.62 124 VAL B C 1
ATOM 2224 O O . VAL B 1 124 ? -19.266 -13.562 -12.938 1 94.62 124 VAL B O 1
ATOM 2227 N N . ARG B 1 125 ? -20.094 -12.32 -11.266 1 94.62 125 ARG B N 1
ATOM 2228 C CA . ARG B 1 125 ? -21.25 -11.867 -12.031 1 94.62 125 ARG B CA 1
ATOM 2229 C C . ARG B 1 125 ? -20.844 -10.812 -13.055 1 94.62 125 ARG B C 1
ATOM 2231 O O . ARG B 1 125 ? -21.609 -10.492 -13.969 1 94.62 125 ARG B O 1
ATOM 2238 N N . LEU B 1 126 ? -19.703 -10.281 -12.859 1 95.38 126 LEU B N 1
ATOM 2239 C CA . LEU B 1 126 ? -19.219 -9.328 -13.859 1 95.38 126 LEU B CA 1
ATOM 2240 C C . LEU B 1 126 ? -18.984 -10.016 -15.195 1 95.38 126 LEU B C 1
ATOM 2242 O O . LEU B 1 126 ? -18.344 -11.07 -15.25 1 95.38 126 LEU B O 1
ATOM 2246 N N . ALA B 1 127 ? -19.469 -9.43 -16.234 1 94.19 127 ALA B N 1
ATOM 2247 C CA . ALA B 1 127 ? -19.312 -10 -17.578 1 94.19 127 ALA B CA 1
ATOM 2248 C C . ALA B 1 127 ? -17.844 -10.148 -17.938 1 94.19 127 ALA B C 1
ATOM 2250 O O . ALA B 1 127 ? -17.062 -9.203 -17.781 1 94.19 127 ALA B O 1
ATOM 2251 N N . GLY B 1 128 ? -17.484 -11.383 -18.359 1 95.88 128 GLY B N 1
ATOM 2252 C CA . GLY B 1 128 ? -16.125 -11.586 -18.844 1 95.88 128 GLY B CA 1
ATOM 2253 C C . GLY B 1 128 ? -15.242 -12.289 -17.844 1 95.88 128 GLY B C 1
ATOM 2254 O O . GLY B 1 128 ? -14.125 -12.695 -18.172 1 95.88 128 GLY B O 1
ATOM 2255 N N . VAL B 1 129 ? -15.711 -12.43 -16.562 1 96.81 129 VAL B N 1
ATOM 2256 C CA . VAL B 1 129 ? -14.938 -13.164 -15.57 1 96.81 129 VAL B CA 1
ATOM 2257 C C . VAL B 1 129 ? -15.102 -14.664 -15.797 1 96.81 129 VAL B C 1
ATOM 2259 O O . VAL B 1 129 ? -16.219 -15.18 -15.82 1 96.81 129 VAL B O 1
ATOM 2262 N N . ARG B 1 130 ? -14.031 -15.336 -15.898 1 95.19 130 ARG B N 1
ATOM 2263 C CA . ARG B 1 130 ? -14.062 -16.75 -16.25 1 95.19 130 ARG B CA 1
ATOM 2264 C C . ARG B 1 130 ? -13.758 -17.609 -15.023 1 95.19 130 ARG B C 1
ATOM 2266 O O . ARG B 1 130 ? -14.367 -18.672 -14.844 1 95.19 130 ARG B O 1
ATOM 2273 N N . LYS B 1 131 ? -12.828 -17.219 -14.227 1 94.62 131 LYS B N 1
ATOM 2274 C CA . LYS B 1 131 ? -12.391 -17.969 -13.055 1 94.62 131 LYS B CA 1
ATOM 2275 C C . LYS B 1 131 ? -11.875 -17.031 -11.969 1 94.62 131 LYS B C 1
ATOM 2277 O O . LYS B 1 131 ? -11.211 -16.031 -12.258 1 94.62 131 LYS B O 1
ATOM 2282 N N . THR B 1 132 ? -12.234 -17.375 -10.805 1 94.19 132 THR B N 1
ATOM 2283 C CA . THR B 1 132 ? -11.734 -16.641 -9.648 1 94.19 132 THR B CA 1
ATOM 2284 C C . THR B 1 132 ? -11.07 -17.594 -8.656 1 94.19 132 THR B C 1
ATOM 2286 O O . THR B 1 132 ? -11.547 -18.703 -8.43 1 94.19 132 THR B O 1
ATOM 2289 N N . THR B 1 133 ? -9.984 -17.188 -8.117 1 92.69 133 THR B N 1
ATOM 2290 C CA . THR B 1 133 ? -9.305 -17.891 -7.02 1 92.69 133 THR B CA 1
ATOM 2291 C C . THR B 1 133 ? -8.969 -16.906 -5.895 1 92.69 133 THR B C 1
ATOM 2293 O O . THR B 1 133 ? -8.391 -15.844 -6.141 1 92.69 133 THR B O 1
ATOM 2296 N N . SER B 1 134 ? -9.352 -17.297 -4.699 1 92.88 134 SER B N 1
ATOM 2297 C CA . SER B 1 134 ? -9.117 -16.406 -3.566 1 92.88 134 SER B CA 1
ATOM 2298 C C . SER B 1 134 ? -8.086 -16.984 -2.607 1 92.88 134 SER B C 1
ATOM 2300 O O . SER B 1 134 ? -8.086 -18.188 -2.352 1 92.88 134 SER B O 1
ATOM 2302 N N . THR B 1 135 ? -7.246 -16.156 -2.166 1 93.12 135 THR B N 1
ATOM 2303 C CA . THR B 1 135 ? -6.273 -16.531 -1.14 1 93.12 135 THR B CA 1
ATOM 2304 C C . THR B 1 135 ? -6.309 -15.531 0.013 1 93.12 135 THR B C 1
ATOM 2306 O O . THR B 1 135 ? -6.262 -14.312 -0.207 1 93.12 135 THR B O 1
ATOM 2309 N N . PHE B 1 136 ? -6.316 -16.047 1.214 1 93 136 PHE B N 1
ATOM 2310 C CA . PHE B 1 136 ? -6.391 -15.172 2.385 1 93 136 PHE B CA 1
ATOM 2311 C C . PHE B 1 136 ? -4.996 -14.773 2.852 1 93 136 PHE B C 1
ATOM 2313 O O . PHE B 1 136 ? -4.074 -15.594 2.844 1 93 136 PHE B O 1
ATOM 2320 N N . THR B 1 137 ? -4.973 -13.602 3.264 1 93.75 137 THR B N 1
ATOM 2321 C CA . THR B 1 137 ? -3.744 -13.133 3.898 1 93.75 137 THR B CA 1
ATOM 2322 C C . THR B 1 137 ? -3.746 -13.461 5.387 1 93.75 137 THR B C 1
ATOM 2324 O O . THR B 1 137 ? -4.645 -13.039 6.121 1 93.75 137 THR B O 1
ATOM 2327 N N . VAL B 1 138 ? -2.801 -14.18 5.773 1 92.69 138 VAL B N 1
ATOM 2328 C CA . VAL B 1 138 ? -2.711 -14.586 7.168 1 92.69 138 VAL B CA 1
ATOM 2329 C C . VAL B 1 138 ? -2.039 -13.484 7.988 1 92.69 138 VAL B C 1
ATOM 2331 O O . VAL B 1 138 ? -2.527 -13.109 9.055 1 92.69 138 VAL B O 1
ATOM 2334 N N . SER B 1 139 ? -0.962 -13.039 7.512 1 93.62 139 SER B N 1
ATOM 2335 C CA . SER B 1 139 ? -0.23 -11.945 8.148 1 93.62 139 SER B CA 1
ATOM 2336 C C . SER B 1 139 ? 0.738 -11.289 7.176 1 93.62 139 SER B C 1
ATOM 2338 O O . SER B 1 139 ? 0.919 -11.766 6.055 1 93.62 139 SER B O 1
ATOM 2340 N N . THR B 1 140 ? 1.216 -10.18 7.582 1 94.94 140 THR B N 1
ATOM 2341 C CA . THR B 1 140 ? 2.18 -9.422 6.793 1 94.94 140 THR B CA 1
ATOM 2342 C C . THR B 1 140 ? 3.451 -9.164 7.594 1 94.94 140 THR B C 1
ATOM 2344 O O . THR B 1 140 ? 3.646 -8.062 8.117 1 94.94 140 THR B O 1
ATOM 2347 N N . PRO B 1 141 ? 4.316 -10.109 7.637 1 96.38 141 PRO B N 1
ATOM 2348 C CA . PRO B 1 141 ? 5.5 -9.977 8.492 1 96.38 141 PRO B CA 1
ATOM 2349 C C . PRO B 1 141 ? 6.395 -8.805 8.086 1 96.38 141 PRO B C 1
ATOM 2351 O O . PRO B 1 141 ? 7.137 -8.273 8.914 1 96.38 141 PRO B O 1
ATOM 2354 N N . ILE B 1 142 ? 6.449 -8.477 6.816 1 96.5 142 ILE B N 1
ATOM 2355 C CA . ILE B 1 142 ? 7.113 -7.27 6.336 1 96.5 142 ILE B CA 1
ATOM 2356 C C . ILE B 1 142 ? 6.086 -6.328 5.715 1 96.5 142 ILE B C 1
ATOM 2358 O O . ILE B 1 142 ? 5.68 -6.512 4.562 1 96.5 142 ILE B O 1
ATOM 2362 N N . PRO B 1 143 ? 5.691 -5.344 6.457 1 92.81 143 PRO B N 1
ATOM 2363 C CA . PRO B 1 143 ? 4.762 -4.375 5.883 1 92.81 143 PRO B CA 1
ATOM 2364 C C . PRO B 1 143 ? 5.391 -3.539 4.77 1 92.81 143 PRO B C 1
ATOM 2366 O O . PRO B 1 143 ? 6.617 -3.482 4.652 1 92.81 143 PRO B O 1
ATOM 2369 N N . TYR B 1 144 ? 4.508 -2.979 3.965 1 92.75 144 TYR B N 1
ATOM 2370 C CA . TYR B 1 144 ? 4.992 -2.203 2.83 1 92.75 144 TYR B CA 1
ATOM 2371 C C . TYR B 1 144 ? 6.043 -1.189 3.271 1 92.75 144 TYR B C 1
ATOM 2373 O O . TYR B 1 144 ? 5.816 -0.428 4.215 1 92.75 144 TYR B O 1
ATOM 2381 N N . ARG B 1 145 ? 7.207 -1.201 2.562 1 93.25 145 ARG B N 1
ATOM 2382 C CA . ARG B 1 145 ? 8.328 -0.317 2.883 1 93.25 145 ARG B CA 1
ATOM 2383 C C . ARG B 1 145 ? 9.086 0.083 1.624 1 93.25 145 ARG B C 1
ATOM 2385 O O . ARG B 1 145 ? 9.234 -0.72 0.699 1 93.25 145 ARG B O 1
ATOM 2392 N N . VAL B 1 146 ? 9.641 1.282 1.657 1 94.25 146 VAL B N 1
ATOM 2393 C CA . VAL B 1 146 ? 10.398 1.723 0.491 1 94.25 146 VAL B CA 1
ATOM 2394 C C . VAL B 1 146 ? 11.781 2.219 0.927 1 94.25 146 VAL B C 1
ATOM 2396 O O . VAL B 1 146 ? 12.672 2.389 0.097 1 94.25 146 VAL B O 1
ATOM 2399 N N . LEU B 1 147 ? 11.945 2.381 2.24 1 92.94 147 LEU B N 1
ATOM 2400 C CA . LEU B 1 147 ? 13.141 3.059 2.732 1 92.94 147 LEU B CA 1
ATOM 2401 C C . LEU B 1 147 ? 14.391 2.242 2.43 1 92.94 147 LEU B C 1
ATOM 2403 O O . LEU B 1 147 ? 15.398 2.787 1.962 1 92.94 147 LEU B O 1
ATOM 2407 N N . PRO B 1 148 ? 14.406 0.903 2.676 1 93.38 148 PRO B N 1
ATOM 2408 C CA . PRO B 1 148 ? 15.602 0.132 2.332 1 93.38 148 PRO B CA 1
ATOM 2409 C C . PRO B 1 148 ? 15.977 0.242 0.854 1 93.38 148 PRO B C 1
ATOM 2411 O O . PRO B 1 148 ? 17.156 0.299 0.513 1 93.38 148 PRO B O 1
ATOM 2414 N N . LEU B 1 149 ? 15.008 0.289 0.053 1 93.75 149 LEU B N 1
ATOM 2415 C CA . LEU B 1 149 ? 15.227 0.397 -1.385 1 93.75 149 LEU B CA 1
ATOM 2416 C C . LEU B 1 149 ? 15.828 1.754 -1.74 1 93.75 149 LEU B C 1
ATOM 2418 O O . LEU B 1 149 ? 16.766 1.831 -2.529 1 93.75 149 LEU B O 1
ATOM 2422 N N . LEU B 1 150 ? 15.289 2.816 -1.129 1 92.5 150 LEU B N 1
ATOM 2423 C CA . LEU B 1 150 ? 15.797 4.16 -1.376 1 92.5 150 LEU B CA 1
ATOM 2424 C C . LEU B 1 150 ? 17.234 4.293 -0.898 1 92.5 150 LEU B C 1
ATOM 2426 O O . LEU B 1 150 ? 18.078 4.895 -1.582 1 92.5 150 LEU B O 1
ATOM 2430 N N . SER B 1 151 ? 17.484 3.775 0.255 1 92.19 151 SER B N 1
ATOM 2431 C CA . SER B 1 151 ? 18.828 3.824 0.825 1 92.19 151 SER B CA 1
ATOM 2432 C C . SER B 1 151 ? 19.828 3.076 -0.05 1 92.19 151 SER B C 1
ATOM 2434 O O . SER B 1 151 ? 20.938 3.545 -0.267 1 92.19 151 SER B O 1
ATOM 2436 N N . ASP B 1 152 ? 19.422 1.963 -0.542 1 90.5 152 ASP B N 1
ATOM 2437 C CA . ASP B 1 152 ? 20.281 1.171 -1.406 1 90.5 152 ASP B CA 1
ATOM 2438 C C . ASP B 1 152 ? 20.547 1.89 -2.727 1 90.5 152 ASP B C 1
ATOM 2440 O O . ASP B 1 152 ? 21.672 1.89 -3.227 1 90.5 152 ASP B O 1
ATOM 2444 N N . ALA B 1 153 ? 19.562 2.484 -3.242 1 86.5 153 ALA B N 1
ATOM 2445 C CA . ALA B 1 153 ? 19.656 3.17 -4.531 1 86.5 153 ALA B CA 1
ATOM 2446 C C . ALA B 1 153 ? 20.578 4.379 -4.441 1 86.5 153 ALA B C 1
ATOM 2448 O O . ALA B 1 153 ? 21.109 4.84 -5.457 1 86.5 153 ALA B O 1
ATOM 2449 N N . THR B 1 154 ? 20.766 4.879 -3.213 1 85.69 154 THR B N 1
ATOM 2450 C CA . THR B 1 154 ? 21.562 6.086 -3.059 1 85.69 154 THR B CA 1
ATOM 2451 C C . THR B 1 154 ? 22.875 5.781 -2.334 1 85.69 154 THR B C 1
ATOM 2453 O O . THR B 1 154 ? 23.578 6.691 -1.906 1 85.69 154 THR B O 1
ATOM 2456 N N . ARG B 1 155 ? 23.062 4.598 -2.115 1 80.62 155 ARG B N 1
ATOM 2457 C CA . ARG B 1 155 ? 24.25 4.195 -1.347 1 80.62 155 ARG B CA 1
ATOM 2458 C C . ARG B 1 155 ? 25.516 4.793 -1.939 1 80.62 155 ARG B C 1
ATOM 2460 O O . ARG B 1 155 ? 26.453 5.113 -1.21 1 80.62 155 ARG B O 1
ATOM 2467 N N . HIS B 1 156 ? 25.547 4.945 -3.25 1 73.31 156 HIS B N 1
ATOM 2468 C CA . HIS B 1 156 ? 26.734 5.488 -3.902 1 73.31 156 HIS B CA 1
ATOM 2469 C C . HIS B 1 156 ? 26.562 6.965 -4.242 1 73.31 156 HIS B C 1
ATOM 2471 O O . HIS B 1 156 ? 27.438 7.582 -4.844 1 73.31 156 HIS B O 1
ATOM 2477 N N . ALA B 1 157 ? 25.375 7.359 -3.832 1 67.94 157 ALA B N 1
ATOM 2478 C CA . ALA B 1 157 ? 25.094 8.766 -4.133 1 67.94 157 ALA B CA 1
ATOM 2479 C C . ALA B 1 157 ? 25.703 9.68 -3.076 1 67.94 157 ALA B C 1
ATOM 2481 O O . ALA B 1 157 ? 25.844 9.289 -1.915 1 67.94 157 ALA B O 1
ATOM 2482 N N . GLY B 1 158 ? 26.703 10.539 -3.391 1 59.69 158 GLY B N 1
ATOM 2483 C CA . GLY B 1 158 ? 27.219 11.508 -2.436 1 59.69 158 GLY B CA 1
ATOM 2484 C C . GLY B 1 158 ? 26.125 12.289 -1.733 1 59.69 158 GLY B C 1
ATOM 2485 O O . GLY B 1 158 ? 24.938 12.039 -1.953 1 59.69 158 GLY B O 1
ATOM 2486 N N . TRP B 1 159 ? 26.422 12.797 -0.538 1 58 159 TRP B N 1
ATOM 2487 C CA . TRP B 1 159 ? 25.5 13.656 0.202 1 58 159 TRP B CA 1
ATOM 2488 C C . TRP B 1 159 ? 25.125 14.883 -0.618 1 58 159 TRP B C 1
ATOM 2490 O O . TRP B 1 159 ? 24.375 15.742 -0.151 1 58 159 TRP B O 1
ATOM 2500 N N . GLY B 1 160 ? 24.844 14.664 -1.89 1 51.16 160 GLY B N 1
ATOM 2501 C CA . GLY B 1 160 ? 24.516 15.781 -2.754 1 51.16 160 GLY B CA 1
ATOM 2502 C C . GLY B 1 160 ? 25.578 16.859 -2.752 1 51.16 160 GLY B C 1
ATOM 2503 O O . GLY B 1 160 ? 26.391 16.953 -1.824 1 51.16 160 GLY B O 1
ATOM 2504 N N . ARG B 1 161 ? 26.266 17.297 -3.869 1 41.78 161 ARG B N 1
ATOM 2505 C CA . ARG B 1 161 ? 27.312 18.266 -4.152 1 41.78 161 ARG B CA 1
ATOM 2506 C C . ARG B 1 161 ? 27.203 19.484 -3.223 1 41.78 161 ARG B C 1
ATOM 2508 O O . ARG B 1 161 ? 28.156 20.234 -3.07 1 41.78 161 ARG B O 1
ATOM 2515 N N . SER B 1 162 ? 26.031 20.016 -2.971 1 39.03 162 SER B N 1
ATOM 2516 C CA . SER B 1 162 ? 26.125 21.406 -2.555 1 39.03 162 SER B CA 1
ATOM 2517 C C . SER B 1 162 ? 26.594 21.531 -1.109 1 39.03 162 SER B C 1
ATOM 2519 O O . SER B 1 162 ? 26.656 22.625 -0.555 1 39.03 162 SER B O 1
ATOM 2521 N N . THR B 1 163 ? 26.281 20.609 -0.149 1 39.69 163 THR B N 1
ATOM 2522 C CA . THR B 1 163 ? 26.734 21.141 1.135 1 39.69 163 THR B CA 1
ATOM 2523 C C . THR B 1 163 ? 28.219 20.828 1.353 1 39.69 163 THR B C 1
ATOM 2525 O O . THR B 1 163 ? 28.609 19.672 1.422 1 39.69 163 THR B O 1
ATOM 2528 N N . PRO B 1 164 ? 29.141 21.75 1.065 1 33.22 164 PRO B N 1
ATOM 2529 C CA . PRO B 1 164 ? 30.547 21.688 1.465 1 33.22 164 PRO B CA 1
ATOM 2530 C C . PRO B 1 164 ? 30.734 21.219 2.9 1 33.22 164 PRO B C 1
ATOM 2532 O O . PRO B 1 164 ? 29.859 21.406 3.744 1 33.22 164 PRO B O 1
ATOM 2535 N N . ALA B 1 165 ? 31.266 19.938 3.115 1 35.47 165 ALA B N 1
ATOM 2536 C CA . ALA B 1 165 ? 31.672 19.703 4.496 1 35.47 165 ALA B CA 1
ATOM 2537 C C . ALA B 1 165 ? 32.125 21 5.172 1 35.47 165 ALA B C 1
ATOM 2539 O O . ALA B 1 165 ? 32.719 21.859 4.531 1 35.47 165 ALA B O 1
ATOM 2540 N N . PRO B 1 166 ? 31.688 21.047 6.621 1 34.59 166 PRO B N 1
ATOM 2541 C CA . PRO B 1 166 ? 32.438 22.156 7.188 1 34.59 166 PRO B CA 1
ATOM 2542 C C . PRO B 1 166 ? 33.938 22.047 6.906 1 34.59 166 PRO B C 1
ATOM 2544 O O . PRO B 1 166 ? 34.469 20.953 6.68 1 34.59 166 PRO B O 1
#

Organism: NCBI:txid927661

Radius of gyration: 21.53 Å; Cα contacts (8 Å, |Δi|>4): 588; chains: 2; bounding box: 62×52×45 Å

pLDDT: mean 90.06, std 12.41, range [33.12, 98.12]

Nearest PDB structures (foldseek):
  7fby-assembly1_A  TM=8.403E-01  e=1.504E-13  Pyrococcus horikoshii OT3
  8q90-assembly1_B  TM=9.266E-01  e=2.102E-11  Haloferax mediterranei
  2zny-assembly2_C  TM=8.788E-01  e=1.754E-11  Pyrococcus horikoshii
  2cfx-assembly1_C  TM=9.235E-01  e=3.162E-10  Bacillus subtilis
  2dbb-assembly1_B  TM=7.670E-01  e=2.339E-10  Pyrococcus horikoshii OT3

Sequence (332 aa):
MATIDRLDVELLSRLMTNARAGVAELAAGLGVSRTTVQHRLRRLEEEGILVGFQPIINLSVIGLPVQALVSLEIDQREMPTIIDGLRELPEVLEVRIQAGREDLLVHVAIASLEELQRLTAAIVRLAGVRKTTSTFTVSTPIPYRVLPLLSDATRHAGWGRSTPAPMATIDRLDVELLSRLMTNARAGVAELAAGLGVSRTTVQHRLRRLEEEGILVGFQPIINLSVIGLPVQALVSLEIDQREMPTIIDGLRELPEVLEVRIQAGREDLLVHVAIASLEELQRLTAAIVRLAGVRKTTSTFTVSTPIPYRVLPLLSDATRHAGWGRSTPAP

Solvent-accessible surface area (backbone atoms only — not comparable to full-atom values): 17550 Å² total; per-residue (Å²): 118,56,82,68,30,42,55,55,45,52,51,50,51,49,28,50,77,36,53,75,61,47,58,65,57,51,12,65,73,69,72,51,50,50,64,56,46,50,51,50,51,50,47,34,39,74,66,44,35,39,71,46,40,34,63,38,70,39,46,51,41,57,57,29,62,37,39,35,41,38,36,29,34,56,42,77,90,29,44,70,61,36,52,53,54,48,70,69,38,41,41,48,26,27,33,32,34,38,62,56,90,40,43,33,42,33,33,34,46,32,64,43,76,71,49,46,55,56,51,50,51,57,52,56,66,35,68,44,49,73,43,76,46,77,31,39,52,73,45,54,89,38,60,81,50,56,62,56,34,50,49,59,74,14,65,84,38,55,74,48,86,78,65,70,75,132,118,55,83,66,30,42,53,55,44,52,52,50,52,49,27,49,75,36,53,75,62,46,57,65,59,51,12,65,74,70,72,50,51,49,66,55,46,50,52,49,52,51,47,34,39,74,68,44,35,41,71,47,39,33,62,39,69,39,46,52,42,58,56,28,61,37,38,33,40,37,35,29,33,56,41,76,92,29,42,70,60,36,52,55,55,49,70,70,38,41,44,49,24,28,32,31,33,38,61,57,92,41,43,33,42,32,35,34,45,32,63,42,74,71,48,46,55,54,51,50,52,58,51,55,66,36,68,44,50,73,44,76,48,75,31,38,52,73,43,55,88,38,59,80,50,57,62,57,33,50,49,60,74,14,64,82,39,56,74,48,87,78,69,71,74,132